Protein AF-A0A928RYK6-F1 (afdb_monomer)

Secondary structure (DSSP, 8-state):
--HHHHH-HHHHHHHHHHHHTTTSSSHHHHHHHHHHHHHHHHHTTHHHH-HHHHHHHHHHHHHHHHHHHHHGGG-HHHHTSHHHHHHHHHHHHHHHHHHHTS--TTHHHHHHHHHHHHHHHHHHHHHHHHHHHHHHHHHHHHHHHHHHTT-S---SS-HHHHHHHHHHHHHTTS------

Radius of gyration: 21.91 Å; Cα contacts (8 Å, |Δi|>4): 143; chains: 1; bounding box: 49×46×58 Å

Foldseek 3Di:
DLVVCVVCVPLLLQLLQQLLQLLDPPRNVNSVVLVVLLVVCVVVVLCVVDVPLNVQLVVLSVVSSVCSSVCSVVDSVVSNDPVSNVSNVSNVVSSVVSVVVPDDPCCVVVVVVVVVVVVVVVVVCCVVVVVVVVVVVVQQVVLVVCVVVVDQRHPPPDSVVRVVVVVVCVVVVVDDDPDD

Structure (mmCIF, N/CA/C/O backbone):
data_AF-A0A928RYK6-F1
#
_entry.id   AF-A0A928RYK6-F1
#
loop_
_atom_site.group_PDB
_atom_site.id
_atom_site.type_symbol
_atom_site.label_atom_id
_atom_site.label_alt_id
_atom_site.label_comp_id
_atom_site.label_asym_id
_atom_site.label_entity_id
_atom_site.label_seq_id
_atom_site.pdbx_PDB_ins_code
_atom_site.Cartn_x
_atom_site.Cartn_y
_atom_site.Cartn_z
_atom_site.occupancy
_atom_site.B_iso_or_equiv
_atom_site.auth_seq_id
_atom_site.auth_comp_id
_atom_site.auth_asym_id
_atom_site.auth_atom_id
_atom_site.pdbx_PDB_model_num
ATOM 1 N N . MET A 1 1 ? 17.552 15.509 -6.483 1.00 46.78 1 MET A N 1
ATOM 2 C CA . MET A 1 1 ? 16.366 14.653 -6.205 1.00 46.78 1 MET A CA 1
ATOM 3 C C . MET A 1 1 ? 15.464 15.211 -5.107 1.00 46.78 1 MET A C 1
ATOM 5 O O . MET A 1 1 ? 14.262 15.089 -5.267 1.00 46.78 1 MET A O 1
ATOM 9 N N . ALA A 1 2 ? 15.983 15.831 -4.036 1.00 46.28 2 ALA A N 1
ATOM 10 C CA . ALA A 1 2 ? 15.139 16.522 -3.048 1.00 46.28 2 ALA A CA 1
ATOM 11 C C . ALA A 1 2 ? 14.441 17.787 -3.605 1.00 46.28 2 ALA A C 1
ATOM 13 O O . ALA A 1 2 ? 13.382 18.157 -3.116 1.00 46.28 2 ALA A O 1
ATOM 14 N N . GLU A 1 3 ? 14.994 18.411 -4.651 1.00 45.28 3 GLU A N 1
ATOM 15 C CA . GLU A 1 3 ? 14.446 19.635 -5.266 1.00 45.28 3 GLU A CA 1
ATOM 16 C C . GLU A 1 3 ? 13.091 19.422 -5.963 1.00 45.28 3 GLU A C 1
ATOM 18 O O . GLU A 1 3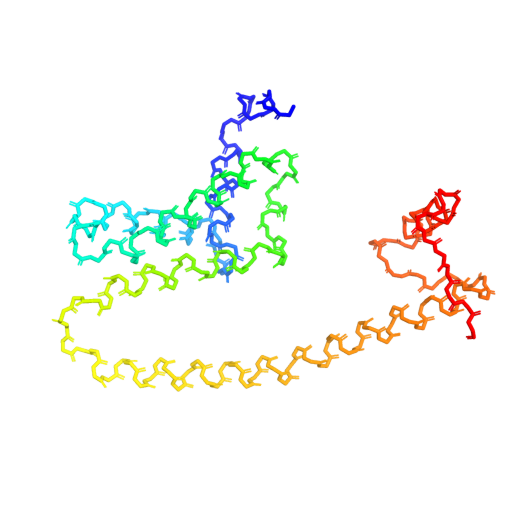 ? 12.183 20.220 -5.766 1.00 45.28 3 GLU A O 1
ATOM 23 N N . ALA A 1 4 ? 12.881 18.292 -6.652 1.00 50.69 4 ALA A N 1
ATOM 24 C CA . ALA A 1 4 ? 11.617 18.003 -7.350 1.00 50.69 4 ALA A CA 1
ATOM 25 C C . ALA A 1 4 ? 10.408 17.819 -6.404 1.00 50.69 4 ALA A C 1
ATOM 27 O O . ALA A 1 4 ? 9.258 17.928 -6.819 1.00 50.69 4 ALA A O 1
ATOM 28 N N . VAL A 1 5 ? 10.652 17.538 -5.119 1.00 51.72 5 VAL A N 1
ATOM 29 C CA . VAL A 1 5 ? 9.598 17.326 -4.111 1.00 51.72 5 VAL A CA 1
ATOM 30 C C . VAL A 1 5 ? 8.897 18.633 -3.737 1.00 51.72 5 VAL A C 1
ATOM 32 O O . VAL A 1 5 ? 7.705 18.621 -3.425 1.00 51.72 5 VAL A O 1
ATOM 35 N N . PHE A 1 6 ? 9.624 19.751 -3.777 1.00 54.97 6 PHE A N 1
ATOM 36 C CA . PHE A 1 6 ? 9.094 21.071 -3.436 1.00 54.97 6 PHE A CA 1
ATOM 37 C C . PHE A 1 6 ? 8.465 21.796 -4.630 1.00 54.97 6 PHE A C 1
ATOM 39 O O . PHE A 1 6 ? 7.708 22.739 -4.417 1.00 54.97 6 PHE A O 1
ATOM 46 N N . GLU A 1 7 ? 8.721 21.341 -5.858 1.00 63.06 7 GLU A N 1
ATOM 47 C CA . GLU A 1 7 ? 8.143 21.946 -7.062 1.00 63.06 7 GLU A CA 1
ATOM 48 C C . GLU A 1 7 ? 6.667 21.562 -7.260 1.00 63.06 7 GLU A C 1
ATOM 50 O O . GLU A 1 7 ? 5.868 22.403 -7.665 1.00 63.06 7 GLU A O 1
ATOM 55 N N . GLU A 1 8 ? 6.260 20.337 -6.890 1.00 76.50 8 GLU A N 1
ATOM 56 C CA . GLU A 1 8 ? 4.871 19.872 -7.050 1.00 76.50 8 GLU A CA 1
ATOM 57 C C . GLU A 1 8 ? 4.309 19.154 -5.801 1.00 76.50 8 GLU A C 1
ATOM 59 O O . GLU A 1 8 ? 4.066 17.936 -5.799 1.00 76.50 8 GLU A O 1
ATOM 64 N N . PRO A 1 9 ? 4.026 19.896 -4.711 1.00 82.56 9 PRO A N 1
ATOM 65 C CA . PRO A 1 9 ? 3.542 19.320 -3.452 1.00 82.56 9 PRO A CA 1
ATOM 66 C C . PRO A 1 9 ? 2.209 18.574 -3.612 1.00 82.56 9 PRO A C 1
ATOM 68 O O . PRO A 1 9 ? 1.981 17.541 -2.979 1.00 82.56 9 PRO A O 1
ATOM 71 N N . VAL A 1 10 ? 1.340 19.046 -4.509 1.00 86.81 10 VAL A N 1
ATOM 72 C CA . VAL A 1 10 ? 0.037 18.423 -4.788 1.00 86.81 10 VAL A CA 1
ATOM 73 C C . VAL A 1 10 ? 0.202 17.018 -5.369 1.00 86.81 10 VAL A C 1
ATOM 75 O O . VAL A 1 10 ? -0.520 16.100 -4.970 1.00 86.81 10 VAL A O 1
ATOM 78 N N . ASN A 1 11 ? 1.168 16.820 -6.269 1.00 87.06 11 ASN A N 1
ATOM 79 C CA . ASN A 1 11 ? 1.413 15.515 -6.879 1.00 87.06 11 ASN A CA 1
ATOM 80 C C . ASN A 1 11 ? 2.005 14.530 -5.877 1.00 87.06 11 ASN A C 1
ATOM 82 O O . ASN A 1 11 ? 1.580 13.376 -5.838 1.00 87.06 11 ASN A O 1
ATOM 86 N N . THR A 1 12 ? 2.881 14.990 -4.986 1.00 88.50 12 THR A N 1
ATOM 87 C CA . THR A 1 12 ? 3.403 14.159 -3.892 1.00 88.50 12 THR A CA 1
ATOM 88 C C . THR A 1 12 ? 2.293 13.704 -2.939 1.00 88.50 12 THR A C 1
ATOM 90 O O . THR A 1 12 ? 2.236 12.529 -2.575 1.00 88.50 12 THR A O 1
ATOM 93 N N . ILE A 1 13 ? 1.355 14.591 -2.589 1.00 91.12 13 ILE A N 1
ATOM 94 C CA . ILE A 1 13 ? 0.202 14.251 -1.740 1.00 91.12 13 ILE A CA 1
ATOM 95 C C . ILE A 1 13 ? -0.732 13.255 -2.445 1.00 91.12 13 ILE A C 1
ATOM 97 O O . ILE A 1 13 ? -1.153 12.259 -1.851 1.00 91.12 13 ILE A O 1
ATOM 101 N N . ARG A 1 14 ? -1.045 13.483 -3.727 1.00 92.19 14 ARG A N 1
ATOM 102 C CA . ARG A 1 14 ? -1.860 12.550 -4.524 1.00 92.19 14 ARG A CA 1
ATOM 103 C C . ARG A 1 14 ? -1.198 11.182 -4.643 1.00 92.19 14 ARG A C 1
ATOM 105 O O . ARG A 1 14 ? -1.876 10.164 -4.487 1.00 92.19 14 ARG A O 1
ATOM 112 N N . TYR A 1 15 ? 0.112 11.158 -4.875 1.00 92.50 15 TYR A N 1
ATOM 113 C CA . TYR A 1 15 ? 0.901 9.934 -4.923 1.00 92.50 15 TYR A CA 1
ATOM 114 C C . TYR A 1 15 ? 0.831 9.199 -3.584 1.00 92.50 15 TYR A C 1
ATOM 116 O O . TYR A 1 15 ? 0.562 8.003 -3.575 1.00 92.50 15 TYR A O 1
ATOM 124 N N . PHE A 1 16 ? 0.975 9.907 -2.461 1.00 94.38 16 PHE A N 1
ATOM 125 C CA . PHE A 1 16 ? 0.894 9.324 -1.122 1.00 94.38 16 PHE A CA 1
ATOM 126 C C . PHE A 1 16 ? -0.424 8.595 -0.868 1.00 94.38 16 PHE A C 1
ATOM 128 O O . PHE A 1 16 ? -0.416 7.416 -0.513 1.00 94.38 16 PHE A O 1
ATOM 135 N N . PHE A 1 17 ? -1.560 9.259 -1.088 1.00 95.25 17 PHE A N 1
ATOM 136 C CA . PHE A 1 17 ? -2.860 8.630 -0.854 1.00 95.25 17 PHE A CA 1
ATOM 137 C C . PHE A 1 17 ? -3.129 7.484 -1.832 1.00 95.25 17 PHE A C 1
ATOM 139 O O . PHE A 1 17 ? -3.652 6.445 -1.435 1.00 95.25 17 PHE A O 1
ATOM 146 N N . THR A 1 18 ? -2.712 7.627 -3.090 1.00 94.06 18 THR A N 1
ATOM 147 C CA . THR A 1 18 ? -2.830 6.547 -4.080 1.00 94.06 18 THR A CA 1
ATOM 148 C C . THR A 1 18 ? -1.982 5.338 -3.684 1.00 94.06 18 THR A C 1
ATOM 150 O O . THR A 1 18 ? -2.465 4.210 -3.734 1.00 94.06 18 THR A O 1
ATOM 153 N N . LEU A 1 19 ? -0.744 5.564 -3.235 1.00 93.00 19 LEU A N 1
ATOM 154 C CA . LEU A 1 19 ? 0.175 4.526 -2.778 1.00 93.00 19 LEU A CA 1
ATOM 155 C C . LEU A 1 19 ? -0.378 3.812 -1.542 1.00 93.00 19 LEU A C 1
ATOM 157 O O . LEU A 1 19 ? -0.407 2.586 -1.510 1.00 93.00 19 LEU A O 1
ATOM 161 N N . ALA A 1 20 ? -0.865 4.567 -0.552 1.00 93.75 20 ALA A N 1
ATOM 162 C CA . ALA A 1 20 ? -1.432 4.029 0.683 1.00 93.75 20 ALA A CA 1
ATOM 163 C C . ALA A 1 20 ? -2.612 3.076 0.432 1.00 93.75 20 ALA A C 1
ATOM 165 O O . ALA A 1 20 ? -2.783 2.111 1.171 1.00 93.75 20 ALA A O 1
ATOM 166 N N . GLY A 1 21 ? -3.407 3.327 -0.613 1.00 92.00 21 GLY A N 1
ATOM 167 C CA . GLY A 1 21 ? -4.551 2.498 -0.990 1.00 92.00 21 GLY A CA 1
ATOM 168 C C . GLY A 1 21 ? -4.352 1.633 -2.236 1.00 92.00 21 GLY A C 1
ATOM 169 O O . GLY A 1 21 ? -5.332 1.084 -2.727 1.00 92.00 21 GLY A O 1
ATOM 170 N N . ALA A 1 22 ? -3.128 1.470 -2.755 1.00 92.62 22 ALA A N 1
ATOM 171 C CA . ALA A 1 22 ? -2.859 0.835 -4.057 1.00 92.62 22 ALA A CA 1
ATOM 172 C C . ALA A 1 22 ? -3.394 -0.605 -4.225 1.00 92.62 22 ALA A C 1
ATOM 174 O O . ALA A 1 22 ? -3.493 -1.105 -5.345 1.00 92.62 22 ALA A O 1
ATOM 175 N N . SER A 1 23 ? -3.729 -1.285 -3.126 1.00 89.81 23 SER A N 1
ATOM 176 C CA . SER A 1 23 ? -4.322 -2.629 -3.140 1.00 89.81 23 SER A CA 1
ATOM 177 C C . SER A 1 23 ? -5.850 -2.645 -3.294 1.00 89.81 23 SER A C 1
ATOM 179 O O . SER A 1 23 ? -6.428 -3.722 -3.408 1.00 89.81 23 SER A O 1
ATOM 181 N N . PHE A 1 24 ? -6.513 -1.485 -3.308 1.00 88.94 24 PHE A N 1
ATOM 182 C CA . PHE A 1 24 ? -7.973 -1.370 -3.344 1.00 88.94 24 PHE A CA 1
ATOM 183 C C . PHE A 1 24 ? -8.478 -0.841 -4.696 1.00 88.94 24 PHE A C 1
ATOM 185 O O . PHE A 1 24 ? -7.743 -0.133 -5.382 1.00 88.94 24 PHE A O 1
ATOM 192 N N . PRO A 1 25 ? -9.743 -1.118 -5.075 1.00 86.62 25 PRO A N 1
ATOM 193 C CA . PRO A 1 25 ? -10.315 -0.675 -6.355 1.00 86.62 25 PRO A CA 1
ATOM 194 C C . PRO A 1 25 ? -10.342 0.846 -6.543 1.00 86.62 25 PRO A C 1
ATOM 196 O O . PRO A 1 25 ? -10.255 1.330 -7.667 1.00 86.62 25 PRO A O 1
ATOM 199 N N . PHE A 1 26 ? -10.429 1.597 -5.440 1.00 91.50 26 PHE A N 1
ATOM 200 C CA . PHE A 1 26 ? -10.382 3.060 -5.417 1.00 91.50 26 PHE A CA 1
ATOM 201 C C . PHE A 1 26 ? -9.193 3.527 -4.559 1.00 91.50 26 PHE A C 1
ATOM 203 O O . PHE A 1 26 ? -9.393 3.906 -3.401 1.00 91.50 26 PHE A O 1
ATOM 210 N N . PRO A 1 27 ? -7.951 3.488 -5.087 1.00 92.00 27 PRO A N 1
ATOM 211 C CA . PRO A 1 27 ? -6.741 3.635 -4.278 1.00 92.00 27 PRO A CA 1
ATOM 212 C C . PRO A 1 27 ? -6.667 4.941 -3.498 1.00 92.00 27 PRO A C 1
ATOM 214 O O . PRO A 1 27 ? -6.414 4.942 -2.298 1.00 92.00 27 PRO A O 1
ATOM 217 N N . PHE A 1 28 ? -6.950 6.060 -4.163 1.00 93.06 28 PHE A N 1
ATOM 218 C CA . PHE A 1 28 ? -6.895 7.378 -3.542 1.00 93.06 28 PHE A CA 1
ATOM 219 C C . PHE A 1 28 ? -7.893 7.513 -2.380 1.00 93.06 28 PHE A C 1
ATOM 221 O O . PHE A 1 28 ? -7.526 7.955 -1.291 1.00 93.06 28 PHE A O 1
ATOM 228 N N . LEU A 1 29 ? -9.141 7.076 -2.584 1.00 94.56 29 LEU A N 1
ATOM 229 C CA . LEU A 1 29 ? -10.184 7.133 -1.558 1.00 94.56 29 LEU A CA 1
ATOM 230 C C . LEU A 1 29 ? -9.868 6.202 -0.380 1.00 94.56 29 LEU A C 1
ATOM 232 O O . LEU A 1 29 ? -10.016 6.599 0.773 1.00 94.56 29 LEU A O 1
ATOM 236 N N . ALA A 1 30 ? -9.384 4.988 -0.657 1.00 92.75 30 ALA A N 1
ATOM 237 C CA . ALA A 1 30 ? -8.949 4.055 0.378 1.00 92.75 30 ALA A CA 1
ATOM 238 C C . ALA A 1 30 ? -7.801 4.642 1.217 1.00 92.75 30 ALA A C 1
ATOM 240 O O . ALA A 1 30 ? -7.858 4.612 2.446 1.00 92.75 30 ALA A O 1
ATOM 241 N N . GLY A 1 31 ? -6.804 5.254 0.570 1.00 93.75 31 GLY A N 1
ATOM 242 C CA . GLY A 1 31 ? -5.703 5.929 1.254 1.00 93.75 31 GLY A CA 1
ATOM 243 C C . GLY A 1 31 ? -6.161 7.074 2.158 1.00 93.75 31 GLY A C 1
ATOM 244 O O . GLY A 1 31 ? -5.678 7.183 3.286 1.00 93.75 31 GLY A O 1
ATOM 245 N N . LEU A 1 32 ? -7.124 7.889 1.710 1.00 96.00 32 LEU A N 1
ATOM 246 C CA . LEU A 1 32 ? -7.735 8.937 2.539 1.00 96.00 32 LEU A CA 1
ATOM 247 C C . LEU A 1 32 ? -8.414 8.356 3.784 1.00 96.00 32 LEU A C 1
ATOM 249 O O . LEU A 1 32 ? -8.198 8.852 4.890 1.00 96.00 32 LEU A O 1
ATOM 253 N N . VAL A 1 33 ? -9.195 7.285 3.622 1.00 95.00 33 VAL A N 1
ATOM 254 C CA . VAL A 1 33 ? -9.857 6.603 4.743 1.00 95.00 33 VAL A CA 1
ATOM 255 C C . VAL A 1 33 ? -8.824 6.058 5.729 1.00 95.00 33 VAL A C 1
ATOM 257 O O . VAL A 1 33 ? -8.957 6.275 6.931 1.00 95.00 33 VAL A O 1
ATOM 260 N N . PHE A 1 34 ? -7.764 5.401 5.256 1.00 94.38 34 PHE A N 1
ATOM 261 C CA . PHE A 1 34 ? -6.724 4.853 6.132 1.00 94.38 34 PHE A CA 1
ATOM 262 C C . PHE A 1 34 ? -5.959 5.943 6.884 1.00 94.38 34 PHE A C 1
ATOM 264 O O . PHE A 1 34 ? -5.713 5.799 8.082 1.00 94.38 34 PHE A O 1
ATOM 271 N N . ALA A 1 35 ? -5.649 7.062 6.226 1.00 94.88 35 ALA A N 1
ATOM 272 C CA . ALA A 1 35 ? -5.046 8.215 6.885 1.00 94.88 35 ALA A CA 1
ATOM 273 C C . ALA A 1 35 ? -5.976 8.817 7.953 1.00 94.88 35 ALA A C 1
ATOM 275 O O . ALA A 1 35 ? -5.530 9.102 9.064 1.00 94.88 35 ALA A O 1
ATOM 276 N N . ALA A 1 36 ? -7.275 8.944 7.663 1.00 94.88 36 ALA A N 1
ATOM 277 C CA . ALA A 1 36 ? -8.260 9.417 8.633 1.00 94.88 36 ALA A CA 1
ATOM 278 C C . ALA A 1 36 ? -8.371 8.474 9.845 1.00 94.88 36 ALA A C 1
ATOM 280 O O . ALA A 1 36 ? -8.358 8.930 10.989 1.00 94.88 36 ALA A O 1
ATOM 281 N N . LEU A 1 37 ? -8.413 7.156 9.620 1.00 92.56 37 LEU A N 1
ATOM 282 C CA . LEU A 1 37 ? -8.428 6.154 10.691 1.00 92.56 37 LEU A CA 1
ATOM 283 C C . LEU A 1 37 ? -7.161 6.214 11.551 1.00 92.56 37 LEU A C 1
ATOM 285 O O . LEU A 1 37 ? -7.252 6.134 12.777 1.00 92.56 37 LEU A O 1
ATOM 289 N N . PHE A 1 38 ? -5.995 6.395 10.929 1.00 94.69 38 PHE A N 1
ATOM 290 C CA . PHE A 1 38 ? -4.737 6.583 11.643 1.00 94.69 38 PHE A CA 1
ATOM 291 C C . PHE A 1 38 ? -4.777 7.827 12.541 1.00 94.69 38 PHE A C 1
ATOM 293 O O . PHE A 1 38 ? -4.469 7.725 13.728 1.00 94.69 38 PHE A O 1
ATOM 300 N N . ILE A 1 39 ? -5.247 8.970 12.027 1.00 95.12 39 ILE A N 1
ATOM 301 C CA . ILE A 1 39 ? -5.418 10.198 12.820 1.00 95.12 39 ILE A CA 1
ATOM 302 C C . ILE A 1 39 ? -6.348 9.947 14.015 1.00 95.12 39 ILE A C 1
ATOM 304 O O . ILE A 1 39 ? -6.011 10.303 15.145 1.00 95.12 39 ILE A O 1
ATOM 308 N N . VAL A 1 40 ? -7.487 9.281 13.804 1.00 93.31 40 VAL A N 1
ATOM 309 C CA . VAL A 1 40 ? -8.429 8.941 14.884 1.00 93.31 40 VAL A CA 1
ATOM 310 C C . VAL A 1 40 ? -7.775 8.062 15.957 1.00 93.31 40 VAL A C 1
ATOM 312 O O . VAL A 1 40 ? -7.992 8.299 17.147 1.00 93.31 40 VAL A O 1
ATOM 315 N N . LEU A 1 41 ? -6.967 7.065 15.578 1.00 91.62 41 LEU A N 1
ATOM 316 C CA . LEU A 1 41 ? -6.238 6.215 16.531 1.00 91.62 41 LEU A CA 1
ATOM 317 C C . LEU A 1 41 ? -5.220 7.013 17.354 1.00 91.62 41 LEU A C 1
ATOM 319 O O . LEU A 1 41 ? -5.116 6.811 18.568 1.00 91.62 41 LEU A O 1
ATOM 323 N N . THR A 1 42 ? -4.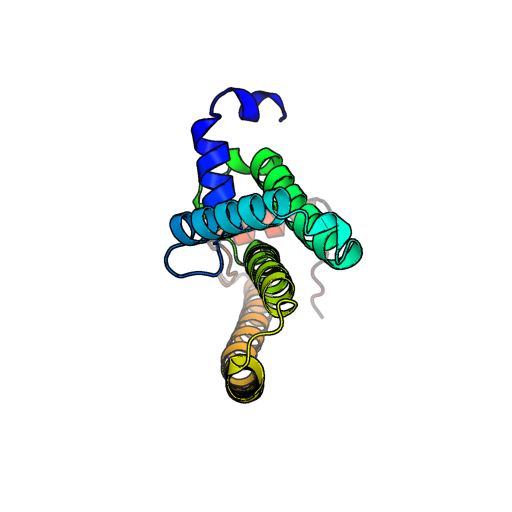510 7.940 16.711 1.00 92.94 42 THR A N 1
ATOM 324 C CA . THR A 1 42 ? -3.550 8.839 17.362 1.00 92.94 42 THR A CA 1
ATOM 325 C C . THR A 1 42 ? -4.243 9.750 18.371 1.00 92.94 42 THR A C 1
ATOM 327 O O . THR A 1 42 ? -3.831 9.803 19.531 1.00 92.94 42 THR A O 1
ATOM 330 N N . LEU A 1 43 ? -5.349 10.391 17.975 1.00 93.00 43 LEU A N 1
ATOM 331 C CA . LEU A 1 43 ? -6.151 11.253 18.852 1.00 93.00 43 LEU A CA 1
ATOM 332 C C . LEU A 1 43 ? -6.747 10.481 20.039 1.00 93.00 43 LEU A C 1
ATOM 334 O O . LEU A 1 43 ? -6.790 10.994 21.154 1.00 93.00 43 LEU A O 1
ATOM 338 N N . LYS A 1 44 ? -7.150 9.221 19.834 1.00 89.50 44 LYS A N 1
ATOM 339 C CA . LYS A 1 44 ? -7.644 8.331 20.903 1.00 89.50 44 LYS A CA 1
ATOM 340 C C . LYS A 1 44 ? -6.543 7.764 21.806 1.00 89.50 44 LYS A C 1
ATOM 342 O O . LYS A 1 44 ? -6.838 6.954 22.688 1.00 89.50 44 LYS A O 1
ATOM 347 N N . GLY A 1 45 ? -5.285 8.149 21.600 1.00 89.69 45 GLY A N 1
ATOM 348 C CA . GLY A 1 45 ? -4.181 7.740 22.458 1.00 89.69 45 GLY A CA 1
ATOM 349 C C . GLY A 1 45 ? -3.805 6.266 22.333 1.00 89.69 45 GLY A C 1
ATOM 350 O O . GLY A 1 45 ? -3.309 5.684 23.298 1.00 89.69 45 GLY A O 1
ATOM 351 N N . HIS A 1 46 ? -4.043 5.636 21.175 1.00 88.94 46 HIS A N 1
ATOM 352 C CA . HIS A 1 46 ? -3.759 4.208 20.989 1.00 88.94 46 HIS A CA 1
ATOM 353 C C . HIS A 1 46 ? -2.274 3.867 21.210 1.00 88.94 46 HIS A C 1
ATOM 355 O O . HIS A 1 46 ? -1.963 2.787 21.709 1.00 88.94 46 HIS A O 1
ATOM 361 N N . TYR A 1 47 ? -1.381 4.836 20.979 1.00 90.00 47 TYR A N 1
ATOM 362 C CA . TYR A 1 47 ? 0.050 4.757 21.286 1.00 90.00 47 TYR A CA 1
ATOM 363 C C . TYR A 1 47 ? 0.368 4.410 22.752 1.00 90.00 47 TYR A C 1
ATOM 365 O O . TYR A 1 47 ? 1.444 3.892 23.026 1.00 90.00 47 TYR A O 1
ATOM 373 N N . ARG A 1 48 ? -0.554 4.659 23.695 1.00 89.81 48 ARG A N 1
ATOM 374 C CA . ARG A 1 48 ? -0.406 4.274 25.112 1.00 89.81 48 ARG A CA 1
ATOM 375 C C . ARG A 1 48 ? -0.955 2.882 25.422 1.00 89.81 48 ARG A C 1
ATOM 377 O O . ARG A 1 48 ? -0.560 2.294 26.419 1.00 89.81 48 ARG A O 1
ATOM 384 N N . LYS A 1 49 ? -1.897 2.382 24.615 1.00 88.12 49 LYS A N 1
ATOM 385 C CA . LYS A 1 49 ? -2.592 1.104 24.850 1.00 88.12 49 LYS A CA 1
ATOM 386 C C . LYS A 1 49 ? -1.798 -0.075 24.302 1.00 88.12 49 LYS A C 1
ATOM 388 O O . LYS A 1 49 ? -1.548 -1.023 25.035 1.00 88.12 49 LYS A O 1
ATOM 393 N N . ASN A 1 50 ? -1.380 0.017 23.040 1.00 89.81 50 ASN A N 1
ATOM 394 C CA . ASN A 1 50 ? -0.493 -0.955 22.411 1.00 89.81 50 ASN A CA 1
ATOM 395 C C . ASN A 1 50 ? 0.610 -0.222 21.628 1.00 89.81 50 ASN A C 1
ATOM 397 O O . ASN A 1 50 ? 0.457 0.051 20.431 1.00 89.81 50 ASN A O 1
ATOM 401 N N . PRO A 1 51 ? 1.729 0.116 22.298 1.00 91.06 51 PRO A N 1
ATOM 402 C CA . PRO A 1 51 ? 2.833 0.837 21.674 1.00 91.06 51 PRO A CA 1
ATOM 403 C C . PRO A 1 51 ? 3.445 0.078 20.493 1.00 91.06 51 PRO A C 1
ATOM 405 O O . PRO A 1 51 ? 3.774 0.690 19.484 1.00 91.06 51 PRO A O 1
ATOM 408 N N . ALA A 1 52 ? 3.560 -1.251 20.585 1.00 92.00 52 ALA A N 1
ATOM 409 C CA . ALA A 1 52 ? 4.171 -2.069 19.539 1.00 92.00 52 ALA A CA 1
ATOM 410 C C . ALA A 1 52 ? 3.361 -2.023 18.234 1.00 92.00 52 ALA A C 1
ATOM 412 O O . ALA A 1 52 ? 3.914 -1.753 17.166 1.00 92.00 52 ALA A O 1
ATOM 413 N N . LEU A 1 53 ? 2.041 -2.217 18.323 1.00 92.31 53 LEU A N 1
ATOM 414 C CA . LEU A 1 53 ? 1.152 -2.138 17.165 1.00 92.31 53 LEU A CA 1
ATOM 415 C C . LEU A 1 53 ? 1.137 -0.727 16.566 1.00 92.31 53 LEU A C 1
ATOM 417 O O . LEU A 1 53 ? 1.234 -0.569 15.349 1.00 92.31 53 LEU A O 1
ATOM 421 N N . TYR A 1 54 ? 1.071 0.300 17.416 1.00 93.81 54 TYR A N 1
ATOM 422 C CA . TYR A 1 54 ? 1.101 1.690 16.970 1.00 93.81 54 TYR A CA 1
ATOM 423 C C . TYR A 1 54 ? 2.416 2.044 16.259 1.00 93.81 54 TYR A C 1
ATOM 425 O O . TYR A 1 54 ? 2.379 2.654 15.192 1.00 93.81 54 TYR A O 1
ATOM 433 N N . CYS A 1 55 ? 3.568 1.605 16.777 1.00 94.44 55 CYS A N 1
ATOM 434 C CA . CYS A 1 55 ? 4.860 1.766 16.106 1.00 94.44 55 CYS A CA 1
ATOM 435 C C . CYS A 1 55 ? 4.874 1.103 14.723 1.00 94.44 55 CYS A C 1
ATOM 437 O O . CYS A 1 55 ? 5.396 1.692 13.780 1.00 94.44 55 CYS A O 1
ATOM 439 N N . GLY A 1 56 ? 4.255 -0.072 14.572 1.00 94.56 56 GLY A N 1
ATOM 440 C CA . GLY A 1 56 ? 4.081 -0.714 13.267 1.00 94.56 56 GLY A CA 1
ATOM 441 C C . GLY A 1 56 ? 3.257 0.138 12.294 1.00 94.56 56 GLY A C 1
ATOM 442 O O . GLY A 1 56 ? 3.652 0.322 11.144 1.00 94.56 56 GLY A O 1
ATOM 443 N N . ILE A 1 57 ? 2.138 0.708 12.757 1.00 94.69 57 ILE A N 1
ATOM 444 C CA . ILE A 1 57 ? 1.286 1.595 11.946 1.00 94.69 57 ILE A CA 1
ATOM 445 C C . ILE A 1 57 ? 2.072 2.839 11.506 1.00 94.69 57 ILE A C 1
ATOM 447 O O . ILE A 1 57 ? 2.059 3.191 10.326 1.00 94.69 57 ILE A O 1
ATOM 451 N N . VAL A 1 58 ? 2.795 3.472 12.435 1.00 96.00 58 VAL A N 1
ATOM 452 C CA . VAL A 1 58 ? 3.650 4.638 12.158 1.00 96.00 58 VAL A CA 1
ATOM 453 C C . VAL A 1 58 ? 4.757 4.283 11.172 1.00 96.00 58 VAL A C 1
ATOM 455 O O . VAL A 1 58 ? 4.993 5.032 10.229 1.00 96.00 58 VAL A O 1
ATOM 458 N N . TYR A 1 59 ? 5.411 3.134 11.343 1.00 95.56 59 TYR A N 1
ATOM 459 C CA . TYR A 1 59 ? 6.453 2.666 10.435 1.00 95.56 59 TYR A CA 1
ATOM 460 C C . TYR A 1 59 ? 5.933 2.533 9.000 1.00 95.56 59 TYR A C 1
ATOM 462 O O . TYR A 1 59 ? 6.557 3.046 8.068 1.00 95.56 59 TYR A O 1
ATOM 470 N N . VAL A 1 60 ? 4.767 1.907 8.810 1.00 95.19 60 VAL A N 1
ATOM 471 C CA . VAL A 1 60 ? 4.160 1.775 7.478 1.00 95.19 60 VAL A CA 1
ATOM 472 C C . VAL A 1 60 ? 3.789 3.147 6.915 1.00 95.19 60 VAL A C 1
ATOM 474 O O . VAL A 1 60 ? 4.124 3.437 5.768 1.00 95.19 60 VAL A O 1
ATOM 477 N N . PHE A 1 61 ? 3.185 4.024 7.720 1.00 95.62 61 PHE A N 1
ATOM 478 C CA . PHE A 1 61 ? 2.847 5.389 7.311 1.00 95.62 61 PHE A CA 1
ATOM 479 C C . PHE A 1 61 ? 4.081 6.176 6.837 1.00 95.62 61 PHE A C 1
ATOM 481 O O . PHE A 1 61 ? 4.076 6.752 5.747 1.00 95.62 61 PHE A O 1
ATOM 488 N N . LEU A 1 62 ? 5.170 6.148 7.612 1.00 95.50 62 LEU A N 1
ATOM 489 C CA . LEU A 1 62 ? 6.437 6.791 7.258 1.00 95.50 62 LEU A CA 1
ATOM 490 C C . LEU A 1 62 ? 7.078 6.159 6.019 1.00 95.50 62 LEU A C 1
ATOM 492 O O . LEU A 1 62 ? 7.632 6.873 5.189 1.00 95.50 62 LEU A O 1
ATOM 496 N N . THR A 1 63 ? 6.965 4.842 5.846 1.00 93.81 63 THR A N 1
ATOM 497 C CA . THR A 1 63 ? 7.463 4.146 4.649 1.00 93.81 63 THR A CA 1
ATOM 498 C C . THR A 1 63 ? 6.731 4.608 3.389 1.00 93.81 63 THR A C 1
ATOM 500 O O . THR A 1 63 ? 7.366 4.888 2.369 1.00 93.81 63 THR A O 1
ATOM 503 N N . VAL A 1 64 ? 5.403 4.743 3.454 1.00 93.62 64 VAL A N 1
ATOM 504 C CA . VAL A 1 64 ? 4.589 5.286 2.354 1.00 93.62 64 VAL A CA 1
ATOM 505 C C . VAL A 1 64 ? 4.977 6.742 2.084 1.00 93.62 64 VAL A C 1
ATOM 507 O O . VAL A 1 64 ? 5.156 7.112 0.923 1.00 93.62 64 VAL A O 1
ATOM 510 N N . ALA A 1 65 ? 5.184 7.553 3.125 1.00 92.75 65 ALA A N 1
ATOM 511 C CA . ALA A 1 65 ? 5.608 8.947 2.993 1.00 92.75 65 ALA A CA 1
ATOM 512 C C . ALA A 1 65 ? 6.975 9.062 2.309 1.00 92.75 65 ALA A C 1
ATOM 514 O O . ALA A 1 65 ? 7.090 9.720 1.278 1.00 92.75 65 ALA A O 1
ATOM 515 N N . ALA A 1 66 ? 7.985 8.349 2.808 1.00 91.56 66 ALA A N 1
ATOM 516 C CA . ALA A 1 66 ? 9.328 8.331 2.237 1.00 91.56 66 ALA A CA 1
ATOM 517 C C . ALA A 1 66 ? 9.329 7.842 0.781 1.00 91.56 66 ALA A C 1
ATOM 519 O O . ALA A 1 66 ? 9.969 8.442 -0.079 1.00 91.56 66 ALA A O 1
ATOM 520 N N . THR A 1 67 ? 8.561 6.789 0.482 1.00 90.12 67 THR A N 1
ATOM 521 C CA . THR A 1 67 ? 8.418 6.278 -0.889 1.00 90.12 67 THR A CA 1
ATOM 522 C C . THR A 1 67 ? 7.780 7.318 -1.802 1.00 90.12 67 THR A C 1
ATOM 524 O O . THR A 1 67 ? 8.236 7.496 -2.927 1.00 90.12 67 THR A O 1
ATOM 527 N N . SER A 1 68 ? 6.757 8.021 -1.321 1.00 90.25 68 SER A N 1
ATOM 528 C CA . SER A 1 68 ? 6.065 9.057 -2.091 1.00 90.25 68 SER A CA 1
ATOM 529 C C . SER A 1 68 ? 6.976 10.244 -2.370 1.00 90.25 68 SER A C 1
ATOM 531 O O . SER A 1 68 ? 7.053 10.685 -3.508 1.00 90.25 68 SER A O 1
ATOM 533 N N . LEU A 1 69 ? 7.742 10.692 -1.372 1.00 88.94 69 LEU A N 1
ATOM 534 C CA . LEU A 1 69 ? 8.739 11.752 -1.535 1.00 88.94 69 LEU A CA 1
ATOM 535 C C . LEU A 1 69 ? 9.831 11.350 -2.535 1.00 88.94 69 LEU A C 1
ATOM 537 O O . LEU A 1 69 ? 10.232 12.141 -3.377 1.00 88.94 69 LEU A O 1
ATOM 541 N N . ALA A 1 70 ? 10.299 10.104 -2.485 1.00 86.69 70 ALA A N 1
ATOM 542 C CA . ALA A 1 70 ? 11.365 9.639 -3.368 1.00 86.69 70 ALA A CA 1
ATOM 543 C C . ALA A 1 70 ? 10.902 9.341 -4.806 1.00 86.69 70 ALA A C 1
ATOM 545 O O . ALA A 1 70 ? 11.743 9.168 -5.689 1.00 86.69 70 ALA A O 1
ATOM 546 N N . ARG A 1 71 ? 9.592 9.174 -5.042 1.00 84.50 71 ARG A N 1
ATOM 547 C CA . ARG A 1 71 ? 9.064 8.584 -6.287 1.00 84.50 71 ARG A CA 1
ATOM 548 C C . ARG A 1 71 ? 7.902 9.349 -6.921 1.00 84.50 71 ARG A C 1
ATOM 550 O O . ARG A 1 71 ? 7.462 8.928 -7.987 1.00 84.50 71 ARG A O 1
ATOM 557 N N . SER A 1 72 ? 7.434 10.456 -6.344 1.00 83.75 72 SER A N 1
ATOM 558 C CA . SER A 1 72 ? 6.315 11.242 -6.891 1.00 83.75 72 SER A CA 1
ATOM 559 C C . SER A 1 72 ? 6.565 11.747 -8.316 1.00 83.75 72 SER A C 1
ATOM 561 O O . SER A 1 72 ? 5.638 11.762 -9.122 1.00 83.75 72 SER A O 1
ATOM 563 N N . GLY A 1 73 ? 7.822 12.041 -8.667 1.00 81.00 73 GLY A N 1
ATOM 564 C CA . GLY A 1 73 ? 8.228 12.436 -10.023 1.00 81.00 73 GLY A CA 1
ATOM 565 C C . GLY A 1 73 ? 8.118 11.340 -11.095 1.00 81.00 73 GLY A C 1
ATOM 566 O O . GLY A 1 73 ? 8.346 11.615 -12.265 1.00 81.00 73 GLY A O 1
ATOM 567 N N . LEU A 1 74 ? 7.772 10.098 -10.728 1.00 79.81 74 LEU A N 1
ATOM 568 C CA . LEU A 1 74 ? 7.539 8.998 -11.678 1.00 79.81 74 LEU A CA 1
ATOM 569 C C . LEU A 1 74 ? 6.078 8.911 -12.155 1.00 79.81 74 LEU A C 1
ATOM 571 O O . LEU A 1 74 ? 5.734 7.989 -12.892 1.00 79.81 74 LEU A O 1
ATOM 575 N N . GLY A 1 75 ? 5.219 9.836 -11.716 1.00 83.38 75 GLY A N 1
ATOM 576 C CA . GLY A 1 75 ? 3.790 9.839 -12.024 1.00 83.38 75 GLY A CA 1
ATOM 577 C C . GLY A 1 75 ? 2.971 8.878 -11.154 1.00 83.38 75 GLY A C 1
ATOM 578 O O . GLY A 1 75 ? 3.492 7.963 -10.517 1.00 83.38 75 GLY A O 1
ATOM 579 N N . ILE A 1 76 ? 1.649 9.085 -11.124 1.00 84.81 76 ILE A N 1
ATOM 580 C CA . ILE A 1 76 ? 0.712 8.346 -10.251 1.00 84.81 76 ILE A CA 1
ATOM 581 C C . ILE A 1 76 ? 0.686 6.843 -10.574 1.00 84.81 76 ILE A C 1
ATOM 583 O O . ILE A 1 76 ? 0.525 6.020 -9.674 1.00 84.81 76 ILE A O 1
ATOM 587 N N . GLU A 1 77 ? 0.918 6.462 -11.831 1.00 84.62 77 GLU A N 1
ATOM 588 C CA . GLU A 1 77 ? 1.003 5.058 -12.255 1.00 84.62 77 GLU A CA 1
ATOM 589 C C . GLU A 1 77 ? 2.112 4.293 -11.519 1.00 84.62 77 GLU A C 1
ATOM 591 O O . GLU A 1 77 ? 1.948 3.119 -11.175 1.00 84.62 77 GLU A O 1
ATOM 596 N N . GLY A 1 78 ? 3.210 4.979 -11.181 1.00 80.94 78 GLY A N 1
ATOM 597 C CA . GLY A 1 78 ? 4.294 4.421 -10.380 1.00 80.94 78 GLY A CA 1
ATOM 598 C C . GLY A 1 78 ? 3.822 3.922 -9.012 1.00 80.94 78 GLY A C 1
ATOM 599 O O . GLY A 1 78 ? 4.308 2.888 -8.545 1.00 80.94 78 GLY A O 1
ATOM 600 N N . ALA A 1 79 ? 2.829 4.585 -8.407 1.00 82.94 79 ALA A N 1
ATOM 601 C CA . ALA A 1 79 ? 2.258 4.202 -7.116 1.00 82.94 79 ALA A CA 1
ATOM 602 C C . ALA A 1 79 ? 1.442 2.899 -7.183 1.00 82.94 79 ALA A C 1
ATOM 604 O O . ALA A 1 79 ? 1.321 2.198 -6.180 1.00 82.94 79 ALA A O 1
ATOM 605 N N . LEU A 1 80 ? 0.918 2.548 -8.361 1.00 86.12 80 LEU A N 1
ATOM 606 C CA . LEU A 1 80 ? 0.079 1.364 -8.588 1.00 86.12 80 LEU A CA 1
ATOM 607 C C . LEU A 1 80 ? 0.884 0.114 -8.970 1.00 86.12 80 LEU A C 1
ATOM 609 O O . LEU A 1 80 ? 0.319 -0.965 -9.172 1.00 86.12 80 LEU A O 1
ATOM 613 N N . SER A 1 81 ? 2.212 0.234 -9.051 1.00 84.62 81 SER A N 1
ATOM 614 C CA . SER A 1 81 ? 3.095 -0.893 -9.338 1.00 84.62 81 SER A CA 1
ATOM 615 C C . SER A 1 81 ? 2.922 -2.020 -8.315 1.00 84.62 81 SER A C 1
ATOM 617 O O . SER A 1 81 ? 2.851 -1.788 -7.106 1.00 84.62 81 SER A O 1
ATOM 619 N N . SER A 1 82 ? 2.939 -3.269 -8.795 1.00 80.00 82 SER A N 1
ATOM 620 C CA . SER A 1 82 ? 2.739 -4.470 -7.968 1.00 80.00 82 SER A CA 1
ATOM 621 C C . SER A 1 82 ? 3.656 -4.533 -6.741 1.00 80.00 82 SER A C 1
ATOM 623 O O . SER A 1 82 ? 3.252 -5.040 -5.699 1.00 80.00 82 SER A O 1
ATOM 625 N N . ARG A 1 83 ? 4.872 -3.977 -6.831 1.00 79.62 83 ARG A N 1
ATOM 626 C CA . ARG A 1 83 ? 5.851 -3.948 -5.731 1.00 79.62 83 ARG A CA 1
ATOM 627 C C . ARG A 1 83 ? 5.379 -3.173 -4.497 1.00 79.62 83 ARG A C 1
ATOM 629 O O . ARG A 1 83 ? 5.830 -3.456 -3.394 1.00 79.62 83 ARG A O 1
ATOM 636 N N . TYR A 1 84 ? 4.472 -2.213 -4.669 1.00 82.12 84 TYR A N 1
ATOM 637 C CA . TYR A 1 84 ? 3.966 -1.383 -3.575 1.00 82.12 84 TYR A CA 1
ATOM 638 C C . TYR A 1 84 ? 2.672 -1.914 -2.953 1.00 82.12 84 TYR A C 1
ATOM 640 O O . TYR A 1 84 ? 2.283 -1.461 -1.876 1.00 82.12 84 TYR A O 1
ATOM 648 N N . LYS A 1 85 ? 2.037 -2.919 -3.574 1.00 84.31 85 LYS A N 1
ATOM 649 C CA . LYS A 1 85 ? 0.806 -3.533 -3.054 1.00 84.31 85 LYS A CA 1
ATOM 650 C C . LYS A 1 85 ? 0.995 -4.165 -1.677 1.00 84.31 85 LYS A C 1
ATOM 652 O O . LYS A 1 85 ? 0.101 -4.098 -0.846 1.00 84.31 85 LYS A O 1
ATOM 657 N N . ILE A 1 86 ? 2.180 -4.708 -1.399 1.00 84.50 86 ILE A N 1
ATOM 658 C CA 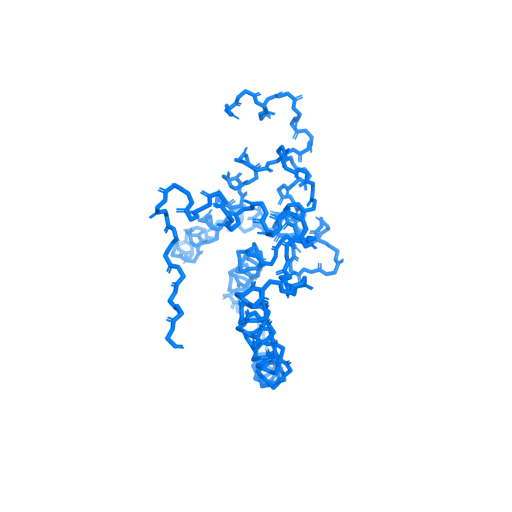. ILE A 1 86 ? 2.498 -5.296 -0.089 1.00 84.50 86 ILE A CA 1
ATOM 659 C C . ILE A 1 86 ? 2.387 -4.235 1.015 1.00 84.50 86 ILE A C 1
ATOM 661 O O . ILE A 1 86 ? 1.696 -4.441 2.010 1.00 84.50 86 ILE A O 1
ATOM 665 N N . VAL A 1 87 ? 3.019 -3.074 0.815 1.00 84.69 87 VAL A N 1
ATOM 666 C CA . VAL A 1 87 ? 3.015 -1.975 1.794 1.00 84.69 87 VAL A CA 1
ATOM 667 C C . VAL A 1 87 ? 1.605 -1.402 1.964 1.00 84.69 87 VAL A C 1
ATOM 669 O O . VAL A 1 87 ? 1.164 -1.173 3.090 1.00 84.69 87 VAL A O 1
ATOM 672 N N . SER A 1 88 ? 0.867 -1.231 0.865 1.00 88.38 88 SER A N 1
ATOM 673 C CA . SER A 1 88 ? -0.503 -0.706 0.901 1.00 88.38 88 SER A CA 1
ATOM 674 C C . SER A 1 88 ? -1.527 -1.684 1.484 1.00 88.38 88 SER A C 1
ATOM 676 O O . SER A 1 88 ? -2.544 -1.250 2.013 1.00 88.38 88 SER A O 1
ATOM 678 N N . ALA A 1 89 ? -1.269 -2.995 1.438 1.00 89.12 89 ALA A N 1
ATOM 679 C CA . ALA A 1 89 ? -2.088 -4.009 2.101 1.00 89.12 89 ALA A CA 1
ATOM 680 C C . ALA A 1 89 ? -1.772 -4.126 3.601 1.00 89.12 89 ALA A C 1
ATOM 682 O O . ALA A 1 89 ? -2.674 -4.331 4.410 1.00 89.12 89 ALA A O 1
ATOM 683 N N . LEU A 1 90 ? -0.506 -3.953 3.994 1.00 91.81 90 LEU A N 1
ATOM 684 C CA . LEU A 1 90 ? -0.083 -3.976 5.399 1.00 91.81 90 LEU A CA 1
ATOM 685 C C . LEU A 1 90 ? -0.747 -2.871 6.225 1.00 91.81 90 LEU A C 1
ATOM 687 O O . LEU A 1 90 ? -1.174 -3.117 7.352 1.00 91.81 90 LEU A O 1
ATOM 691 N N . PHE A 1 91 ? -0.868 -1.666 5.667 1.00 91.94 91 PHE A N 1
ATOM 692 C CA . PHE A 1 91 ? -1.412 -0.518 6.390 1.00 91.94 91 PHE A CA 1
ATOM 693 C C . PHE A 1 91 ? -2.830 -0.753 6.962 1.00 91.94 91 PHE A C 1
ATOM 695 O O . PHE A 1 91 ? -2.996 -0.652 8.181 1.00 91.94 91 PHE A O 1
ATOM 702 N N . PRO A 1 92 ? -3.846 -1.145 6.167 1.00 91.12 92 PRO A N 1
ATOM 703 C CA . PRO A 1 92 ? -5.181 -1.438 6.685 1.00 91.12 92 PRO A CA 1
ATOM 704 C C . PRO A 1 92 ? -5.238 -2.672 7.586 1.00 91.12 92 PRO A C 1
ATOM 706 O O . PRO A 1 92 ? -6.092 -2.712 8.466 1.00 91.12 92 PRO A O 1
ATOM 709 N N . VAL A 1 93 ? -4.344 -3.655 7.427 1.00 90.75 93 VAL A N 1
ATOM 710 C CA . VAL A 1 93 ? -4.274 -4.815 8.335 1.00 90.75 93 VAL A CA 1
ATOM 711 C C . VAL A 1 93 ? -3.880 -4.371 9.743 1.00 90.75 93 VAL A C 1
ATOM 713 O O . VAL A 1 93 ? -4.529 -4.754 10.717 1.00 90.75 93 VAL A O 1
ATOM 716 N N . LEU A 1 94 ? -2.859 -3.519 9.864 1.00 91.88 94 LEU A N 1
ATOM 717 C CA . LEU A 1 94 ? -2.444 -2.977 11.159 1.00 91.88 94 LEU A CA 1
ATOM 718 C C . LEU A 1 94 ? -3.528 -2.072 11.767 1.00 91.88 94 LEU A C 1
ATOM 720 O O . LEU A 1 94 ? -3.820 -2.183 12.958 1.00 91.88 94 LEU A O 1
ATOM 724 N N . L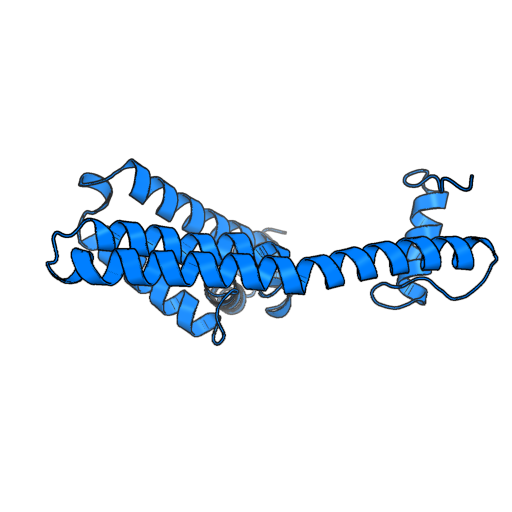EU A 1 95 ? -4.170 -1.224 10.950 1.00 89.94 95 LEU A N 1
ATOM 725 C CA . LEU A 1 95 ? -5.308 -0.411 11.391 1.00 89.94 95 LEU A CA 1
ATOM 726 C C . LEU A 1 95 ? -6.453 -1.298 11.897 1.00 89.94 95 LEU A C 1
ATOM 728 O O . LEU A 1 95 ? -6.977 -1.060 12.983 1.00 89.94 95 LEU A O 1
ATOM 732 N N . TYR A 1 96 ? -6.805 -2.352 11.160 1.00 88.06 96 TYR A N 1
ATOM 733 C CA . TYR A 1 96 ? -7.825 -3.316 11.564 1.00 88.06 96 TYR A CA 1
ATOM 734 C C . TYR A 1 96 ? -7.494 -3.967 12.909 1.00 88.06 96 TYR A C 1
ATOM 736 O O . TYR A 1 96 ? -8.359 -4.009 13.783 1.00 88.06 96 TYR A O 1
ATOM 744 N N . MET A 1 97 ? -6.249 -4.413 13.118 1.00 87.25 97 MET A N 1
ATOM 745 C CA . MET A 1 97 ? -5.828 -4.976 14.405 1.00 87.25 97 MET A CA 1
ATOM 746 C C . MET A 1 97 ? -6.006 -3.977 15.554 1.00 87.25 97 MET A C 1
ATOM 748 O O . MET A 1 97 ? -6.512 -4.358 16.608 1.00 87.25 97 MET A O 1
ATOM 752 N N . ALA A 1 98 ? -5.699 -2.694 15.336 1.00 87.50 98 ALA A N 1
ATOM 753 C CA . ALA A 1 98 ? -5.869 -1.651 16.351 1.00 87.50 98 ALA A CA 1
ATOM 754 C C . ALA A 1 98 ? -7.347 -1.430 16.722 1.00 87.50 98 ALA A C 1
ATOM 756 O O . ALA A 1 98 ? -7.689 -1.240 17.895 1.00 87.50 98 ALA A O 1
ATOM 757 N N . PHE A 1 99 ? -8.257 -1.516 15.745 1.00 81.81 99 PHE A N 1
ATOM 758 C CA . PHE A 1 99 ? -9.701 -1.513 16.008 1.00 81.81 99 PHE A CA 1
ATOM 759 C C . PHE A 1 99 ? -10.164 -2.798 16.699 1.00 81.81 99 PHE A C 1
ATOM 761 O O . PHE A 1 99 ? -11.011 -2.746 17.596 1.00 81.81 99 PHE A O 1
ATOM 768 N N . PHE A 1 100 ? -9.574 -3.940 16.345 1.00 79.25 100 PHE A N 1
ATOM 769 C CA . PHE A 1 100 ? -9.896 -5.237 16.925 1.00 79.25 100 PHE A CA 1
ATOM 770 C C . PHE A 1 100 ? -9.450 -5.379 18.385 1.00 79.25 100 PHE A C 1
ATOM 772 O O . PHE A 1 100 ? -9.855 -6.330 19.041 1.00 79.25 100 PHE A O 1
ATOM 779 N N . GLU A 1 101 ? -8.704 -4.448 18.974 1.00 76.56 101 GLU A N 1
ATOM 780 C CA . GLU A 1 101 ? -8.450 -4.467 20.422 1.00 76.56 101 GLU A CA 1
ATOM 781 C C . GLU A 1 101 ? -9.663 -4.026 21.255 1.00 76.56 101 GLU A C 1
ATOM 783 O O . GLU A 1 101 ? -9.848 -4.486 22.383 1.00 76.56 101 GLU A O 1
ATOM 788 N N . HIS A 1 102 ? -10.568 -3.203 20.714 1.00 72.31 102 HIS A N 1
ATOM 789 C CA . HIS A 1 102 ? -11.739 -2.733 21.468 1.00 72.31 102 HIS A CA 1
ATOM 790 C C . HIS A 1 102 ? -12.715 -3.876 21.725 1.00 72.31 102 HIS A C 1
ATOM 792 O O . HIS A 1 102 ? -13.178 -4.482 20.772 1.00 72.31 102 HIS A O 1
ATOM 798 N N . LYS A 1 103 ? -13.025 -4.223 22.981 1.00 62.34 103 LYS A N 1
ATOM 799 C CA . LYS A 1 103 ? -13.908 -5.356 23.327 1.00 62.34 103 LYS A CA 1
ATOM 800 C C . LYS A 1 103 ? -15.333 -5.152 22.784 1.00 62.34 103 LYS A C 1
ATOM 802 O O . LYS A 1 103 ? -16.170 -4.552 23.444 1.00 62.34 103 LYS A O 1
ATOM 807 N N . THR A 1 104 ? -15.604 -5.669 21.588 1.00 65.62 104 THR A N 1
ATOM 808 C CA . THR A 1 104 ? -16.920 -5.614 20.932 1.00 65.62 104 THR A CA 1
ATOM 809 C C . THR A 1 104 ? -17.509 -7.026 20.827 1.00 65.62 104 THR A C 1
ATOM 811 O O . THR A 1 104 ? -16.785 -7.948 20.440 1.00 65.62 104 THR A O 1
ATOM 814 N N . PRO A 1 105 ? -18.805 -7.236 21.131 1.00 64.94 105 PRO A N 1
ATOM 815 C CA . PRO A 1 105 ? -19.425 -8.569 21.141 1.00 64.94 105 PRO A CA 1
ATOM 816 C C . PRO A 1 105 ? -19.472 -9.257 19.763 1.00 64.94 105 PRO A C 1
ATOM 818 O O . PRO A 1 105 ? -19.432 -10.482 19.687 1.00 64.94 105 PRO A O 1
ATOM 821 N N . TRP A 1 106 ? -19.465 -8.498 18.661 1.00 67.81 106 TRP A N 1
ATOM 822 C CA . TRP A 1 106 ? -19.477 -9.037 17.290 1.00 67.81 106 TRP A CA 1
ATOM 823 C C . TRP A 1 106 ? -18.221 -9.825 16.881 1.00 67.81 106 TRP A C 1
ATOM 825 O O . TRP A 1 106 ? -18.258 -10.589 15.915 1.00 67.81 106 TRP A O 1
ATOM 835 N N . LYS A 1 107 ? -17.118 -9.717 17.631 1.00 66.00 107 LYS A N 1
ATOM 836 C CA . LYS A 1 107 ? -15.846 -10.385 17.307 1.00 66.00 107 LYS A CA 1
ATOM 837 C C . LYS A 1 107 ? -15.936 -11.906 17.238 1.00 66.00 107 LYS A C 1
ATOM 839 O O . LYS A 1 107 ? -15.205 -12.514 16.465 1.00 66.00 107 LYS A O 1
ATOM 844 N N . ARG A 1 108 ? -16.818 -12.521 18.033 1.00 67.94 108 ARG A N 1
ATOM 845 C CA . ARG A 1 108 ? -16.925 -13.985 18.143 1.00 67.94 108 ARG A CA 1
ATOM 846 C C . ARG A 1 108 ? -17.453 -14.641 16.863 1.00 67.94 108 ARG A C 1
ATOM 848 O O . ARG A 1 108 ? -17.116 -15.785 16.594 1.00 67.94 108 ARG A O 1
ATOM 855 N N . ILE A 1 109 ? -18.245 -13.907 16.081 1.00 73.06 109 ILE A N 1
ATOM 856 C CA . ILE A 1 109 ? -18.808 -14.368 14.803 1.00 73.06 109 ILE A CA 1
ATOM 857 C C . ILE A 1 109 ? -17.968 -13.837 13.636 1.00 73.06 109 ILE A C 1
ATOM 859 O O . ILE A 1 109 ? -17.687 -14.565 12.688 1.00 73.06 109 ILE A O 1
ATOM 863 N N . PHE A 1 110 ? -17.509 -12.586 13.726 1.00 75.69 110 PHE A N 1
ATOM 864 C CA . PHE A 1 110 ? -16.764 -11.946 12.644 1.00 75.69 110 PHE A CA 1
ATOM 865 C C . PHE A 1 110 ? -15.369 -12.554 12.440 1.00 75.69 110 PHE A C 1
ATOM 867 O O . PHE A 1 110 ? -14.947 -12.758 11.307 1.00 75.69 110 PHE A O 1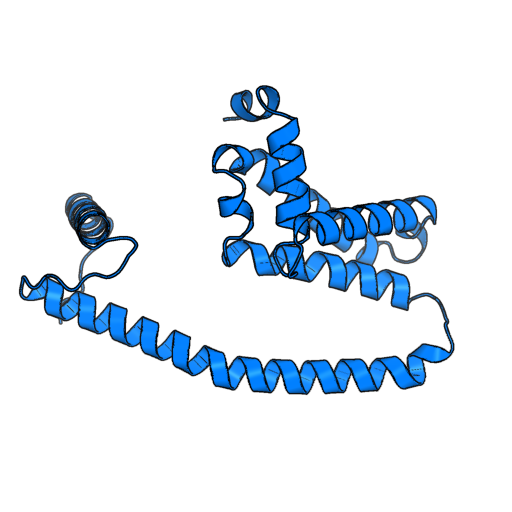
ATOM 874 N N . PHE A 1 111 ? -14.662 -12.904 13.521 1.00 75.69 111 PHE A N 1
ATOM 875 C CA . PHE A 1 111 ? -13.319 -13.485 13.439 1.00 75.69 111 PHE A CA 1
ATOM 876 C C . PHE A 1 111 ? -13.258 -14.815 12.664 1.00 75.69 111 PHE A C 1
ATOM 878 O O . PHE A 1 111 ? -12.482 -14.885 11.711 1.00 75.69 111 PHE A O 1
ATOM 885 N N . PRO A 1 112 ? -14.062 -15.855 12.985 1.00 80.62 112 PRO A N 1
ATOM 886 C CA . PRO A 1 112 ? -14.027 -17.103 12.222 1.00 80.62 112 PRO A CA 1
ATOM 887 C C . PRO A 1 112 ? -14.485 -16.915 10.770 1.00 80.62 112 PRO A C 1
ATOM 889 O O . PRO A 1 112 ? -13.927 -17.553 9.883 1.00 80.62 112 PRO A O 1
ATOM 892 N N . ALA A 1 113 ? -15.434 -16.009 10.504 1.00 80.94 113 ALA A N 1
ATOM 893 C CA . ALA A 1 113 ? -15.875 -15.706 9.143 1.00 80.94 113 ALA A CA 1
ATOM 894 C C . ALA A 1 113 ? -14.756 -15.066 8.300 1.00 80.94 113 ALA A C 1
ATOM 896 O O . ALA A 1 113 ? -14.501 -15.499 7.177 1.00 80.94 113 ALA A O 1
ATOM 897 N N . VAL A 1 114 ? -14.040 -14.082 8.856 1.00 80.94 114 VAL A N 1
ATOM 898 C CA . VAL A 1 114 ? -12.881 -13.456 8.198 1.00 80.94 114 VAL A CA 1
ATOM 899 C C . VAL A 1 114 ? -11.751 -14.462 8.007 1.00 80.94 114 VAL A C 1
ATOM 901 O O . VAL A 1 114 ? -11.135 -14.482 6.946 1.00 80.94 114 VAL A O 1
ATOM 904 N N . LEU A 1 115 ? -11.495 -15.324 8.993 1.00 81.75 115 LEU A N 1
ATOM 905 C CA . LEU A 1 115 ? -10.460 -16.352 8.899 1.00 81.75 115 LEU A CA 1
ATOM 906 C C . LEU A 1 115 ? -10.774 -17.376 7.799 1.00 81.75 115 LEU A C 1
ATOM 908 O O . LEU A 1 115 ? -9.903 -17.697 6.993 1.00 81.75 115 LEU A O 1
ATOM 912 N N . ALA A 1 116 ? -12.022 -17.848 7.728 1.00 84.38 116 ALA A N 1
ATOM 913 C CA . ALA A 1 116 ? -12.477 -18.747 6.672 1.00 84.38 116 ALA A CA 1
ATOM 914 C C . ALA A 1 116 ? -12.377 -18.080 5.291 1.00 84.38 116 ALA A C 1
ATOM 916 O O . ALA A 1 116 ? -11.854 -18.679 4.353 1.00 84.38 116 ALA A O 1
ATOM 917 N N . GLY A 1 117 ? -12.793 -16.814 5.183 1.00 85.44 117 GLY A N 1
ATOM 918 C CA . GLY A 1 117 ? -12.639 -16.023 3.962 1.00 85.44 117 GLY A CA 1
ATOM 919 C C . GLY A 1 117 ? -11.176 -15.858 3.546 1.00 85.44 117 GLY A C 1
ATOM 920 O O . GLY A 1 117 ? -10.847 -16.047 2.377 1.00 85.44 117 GLY A O 1
ATOM 921 N N . ALA A 1 118 ? -10.278 -15.584 4.496 1.00 84.50 118 ALA A N 1
ATOM 922 C CA . ALA A 1 118 ? -8.845 -15.473 4.244 1.00 84.50 118 ALA A CA 1
ATOM 923 C C . ALA A 1 118 ? -8.240 -16.804 3.772 1.00 84.50 118 ALA A C 1
ATOM 925 O O . ALA A 1 118 ? -7.432 -16.807 2.845 1.00 84.50 118 ALA A O 1
ATOM 926 N N . LEU A 1 119 ? -8.645 -17.933 4.360 1.00 88.06 119 LEU A N 1
ATOM 927 C CA . LEU A 1 119 ? -8.230 -19.270 3.927 1.00 88.06 119 LEU A CA 1
ATOM 928 C C . LEU A 1 119 ? -8.656 -19.550 2.483 1.00 88.06 119 LEU A C 1
ATOM 930 O O . LEU A 1 119 ? -7.817 -19.898 1.655 1.00 88.06 119 LEU A O 1
ATOM 934 N N . VAL A 1 120 ? -9.934 -19.334 2.163 1.00 89.25 120 VAL A N 1
ATOM 935 C CA . VAL A 1 120 ? -10.467 -19.531 0.805 1.00 89.25 120 VAL A CA 1
ATOM 936 C C . VAL A 1 120 ? -9.759 -18.618 -0.194 1.00 89.25 120 VAL A C 1
ATOM 938 O O . VAL A 1 120 ? -9.344 -19.076 -1.258 1.00 89.25 120 VAL A O 1
ATOM 941 N N . PHE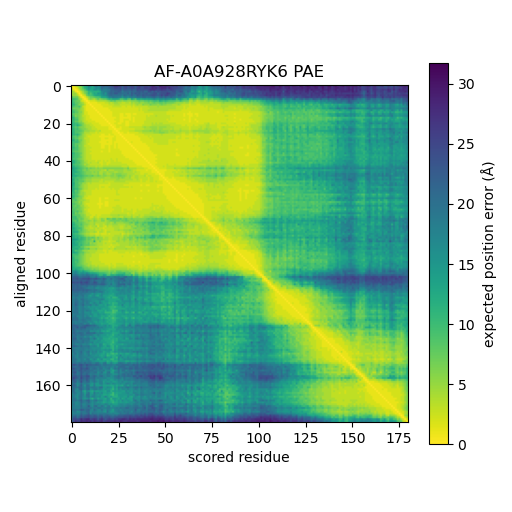 A 1 121 ? -9.561 -17.347 0.163 1.00 85.88 121 PHE A N 1
ATOM 942 C CA . PHE A 1 121 ? -8.849 -16.386 -0.672 1.00 85.88 121 PHE A CA 1
ATOM 943 C C . PHE A 1 121 ? -7.408 -16.827 -0.953 1.00 85.88 121 PHE A C 1
ATOM 945 O O . PHE A 1 121 ? -6.993 -16.828 -2.109 1.00 85.88 121 PHE A O 1
ATOM 952 N N . ASN A 1 122 ? -6.658 -17.251 0.069 1.00 84.88 122 ASN A N 1
ATOM 953 C CA . ASN A 1 122 ? -5.274 -17.702 -0.102 1.00 84.88 122 ASN A CA 1
ATOM 954 C C . ASN A 1 122 ? -5.182 -18.974 -0.954 1.00 84.88 122 ASN A C 1
ATOM 956 O O . ASN A 1 122 ? -4.304 -19.071 -1.808 1.00 84.88 122 ASN A O 1
ATOM 960 N N . ILE A 1 123 ? -6.101 -19.928 -0.770 1.00 87.94 123 ILE A N 1
ATOM 961 C CA . ILE A 1 123 ? -6.159 -21.142 -1.595 1.00 87.94 123 ILE A CA 1
ATOM 962 C C . ILE A 1 123 ? -6.445 -20.774 -3.056 1.00 87.94 123 ILE A C 1
ATOM 964 O O . ILE A 1 123 ? -5.740 -21.227 -3.957 1.00 87.94 123 ILE A O 1
ATOM 968 N N . HIS A 1 124 ? -7.436 -19.914 -3.296 1.00 87.81 124 HIS A N 1
ATOM 969 C CA . HIS A 1 124 ? -7.790 -19.472 -4.641 1.00 87.81 124 HIS A CA 1
ATOM 970 C C . HIS A 1 124 ? -6.649 -18.703 -5.321 1.00 87.81 124 HIS A C 1
ATOM 972 O O . HIS A 1 124 ? -6.312 -18.987 -6.471 1.00 87.81 124 HIS A O 1
ATOM 978 N N . ALA A 1 125 ? -6.021 -17.769 -4.602 1.00 81.56 125 ALA A N 1
ATOM 979 C CA . ALA A 1 125 ? -4.879 -17.005 -5.088 1.00 81.56 125 ALA A CA 1
ATOM 980 C C . ALA A 1 125 ? -3.699 -17.922 -5.433 1.00 81.56 125 ALA A C 1
ATOM 982 O O . ALA A 1 125 ? -3.110 -17.784 -6.503 1.00 81.56 125 ALA A O 1
ATOM 983 N N . ASN A 1 126 ? -3.402 -18.911 -4.584 1.00 84.50 126 ASN A N 1
ATOM 984 C CA . ASN A 1 126 ? -2.338 -19.876 -4.843 1.00 84.50 126 ASN A CA 1
ATOM 985 C C . ASN A 1 126 ? -2.597 -20.671 -6.132 1.00 84.50 126 ASN A C 1
ATOM 987 O O . ASN A 1 126 ? -1.712 -20.787 -6.975 1.00 84.50 126 ASN A O 1
ATOM 991 N N . ILE A 1 127 ? -3.822 -21.159 -6.342 1.00 83.94 127 ILE A N 1
ATOM 992 C CA . ILE A 1 127 ? -4.170 -21.905 -7.561 1.00 83.94 127 ILE A CA 1
ATOM 993 C C . ILE A 1 127 ? -4.057 -21.003 -8.798 1.00 83.94 127 ILE A C 1
ATOM 995 O O . ILE A 1 127 ? -3.418 -21.376 -9.776 1.00 83.94 127 ILE A O 1
ATOM 999 N N . MET A 1 128 ? -4.624 -19.795 -8.769 1.00 79.19 128 MET A N 1
ATOM 1000 C CA . MET A 1 128 ? -4.668 -18.922 -9.949 1.00 79.19 128 MET A CA 1
ATOM 1001 C C . MET A 1 128 ? -3.318 -18.285 -10.304 1.00 79.19 128 MET A C 1
ATOM 1003 O O . MET A 1 128 ? -3.001 -18.119 -11.486 1.00 79.19 128 MET A O 1
ATOM 1007 N N . GLU A 1 129 ? -2.520 -17.893 -9.311 1.00 78.00 129 GLU A N 1
ATOM 1008 C CA . GLU A 1 129 ? -1.286 -17.141 -9.555 1.00 78.00 129 GLU A CA 1
ATOM 1009 C C . GLU A 1 129 ? -0.064 -18.029 -9.785 1.00 78.00 129 GLU A C 1
ATOM 1011 O O . GLU A 1 129 ? 0.821 -17.640 -10.551 1.00 78.00 129 GLU A O 1
ATOM 1016 N N . THR A 1 130 ? -0.027 -19.250 -9.239 1.00 73.88 130 THR A N 1
ATOM 1017 C CA . THR A 1 130 ? 1.076 -20.191 -9.516 1.00 73.88 130 THR A CA 1
ATOM 1018 C C . THR A 1 130 ? 1.165 -20.548 -10.996 1.00 73.88 130 THR A C 1
ATOM 1020 O O . THR A 1 130 ? 2.266 -20.600 -11.551 1.00 73.88 130 THR A O 1
ATOM 1023 N N . HIS A 1 131 ? 0.027 -20.705 -11.677 1.00 73.81 131 HIS A N 1
ATOM 1024 C CA . HIS A 1 131 ? 0.000 -20.927 -13.123 1.00 73.81 131 HIS A CA 1
ATOM 1025 C C . HIS A 1 131 ? 0.558 -19.731 -13.904 1.00 73.81 131 HIS A C 1
ATOM 1027 O O . HIS A 1 131 ? 1.358 -19.914 -14.821 1.00 73.81 131 HIS A O 1
ATOM 1033 N N . LYS A 1 132 ? 0.203 -18.499 -13.519 1.00 78.75 132 LYS A N 1
ATOM 1034 C CA . LYS A 1 132 ? 0.709 -17.281 -14.175 1.00 78.75 132 LYS A CA 1
ATOM 1035 C C . LYS A 1 132 ? 2.208 -17.098 -13.954 1.00 78.75 132 LYS A C 1
ATOM 1037 O O . LYS A 1 132 ? 2.924 -16.816 -14.912 1.00 78.75 132 LYS A O 1
ATOM 1042 N N . ALA A 1 133 ? 2.685 -17.306 -12.727 1.00 79.00 133 ALA A N 1
ATOM 1043 C CA . ALA A 1 133 ? 4.103 -17.217 -12.395 1.00 79.00 133 ALA A CA 1
ATOM 1044 C C . ALA A 1 133 ? 4.923 -18.263 -13.164 1.00 79.00 133 ALA A C 1
ATOM 1046 O O . ALA A 1 133 ? 5.944 -17.931 -13.764 1.00 79.00 133 ALA A O 1
ATOM 1047 N N . ARG A 1 134 ? 4.443 -19.512 -13.227 1.00 80.19 134 ARG A N 1
ATOM 1048 C CA . ARG A 1 134 ? 5.109 -20.587 -13.974 1.00 80.19 134 ARG A CA 1
ATOM 1049 C C . ARG A 1 134 ? 5.137 -20.314 -15.478 1.00 80.19 134 ARG A C 1
ATOM 1051 O O . ARG A 1 134 ? 6.179 -20.502 -16.103 1.00 80.19 134 ARG A O 1
ATOM 1058 N N . ASN A 1 135 ? 4.033 -19.827 -16.043 1.00 83.44 135 ASN A N 1
ATOM 1059 C CA . ASN A 1 135 ? 3.959 -19.458 -17.456 1.00 83.44 135 ASN A CA 1
ATOM 1060 C C . ASN A 1 135 ? 4.884 -18.283 -17.788 1.00 83.44 135 ASN A C 1
ATOM 1062 O O . ASN A 1 135 ? 5.542 -18.307 -18.823 1.00 83.44 135 ASN A O 1
ATOM 1066 N N . LEU A 1 136 ? 4.976 -17.277 -16.913 1.00 82.25 136 LEU A N 1
ATOM 1067 C CA . LEU A 1 136 ? 5.893 -16.156 -17.105 1.00 82.25 136 LEU A CA 1
ATOM 1068 C C . LEU A 1 136 ? 7.352 -16.624 -17.082 1.00 82.25 136 LEU A C 1
ATOM 1070 O O . LEU A 1 136 ? 8.106 -16.280 -17.988 1.00 82.25 136 LEU A O 1
ATOM 1074 N N . SER A 1 137 ? 7.734 -17.451 -16.104 1.00 81.12 137 SER A N 1
ATOM 1075 C CA . SER A 1 137 ? 9.079 -18.033 -16.040 1.00 81.12 137 SER A CA 1
ATOM 1076 C C . SER A 1 137 ? 9.406 -18.833 -17.300 1.00 81.12 137 SER A C 1
ATOM 1078 O O . SER A 1 137 ? 10.469 -18.641 -17.884 1.00 81.12 137 SER A O 1
ATOM 1080 N N . TYR A 1 138 ? 8.471 -19.666 -17.767 1.00 83.88 138 TYR A N 1
ATOM 1081 C CA . TYR A 1 138 ? 8.632 -20.425 -19.006 1.00 83.88 138 TYR A CA 1
ATOM 1082 C C . TYR A 1 138 ? 8.822 -19.510 -20.223 1.00 83.88 138 TYR A C 1
ATOM 1084 O O . TYR A 1 138 ? 9.770 -19.693 -20.981 1.00 83.88 138 TYR A O 1
ATOM 1092 N N . LEU A 1 139 ? 7.979 -18.483 -20.377 1.00 83.81 139 LEU A N 1
ATOM 1093 C CA . LEU A 1 139 ? 8.069 -17.516 -21.476 1.00 83.81 139 LEU A CA 1
ATOM 1094 C C . LEU A 1 139 ? 9.380 -16.727 -21.468 1.00 83.81 139 LEU A C 1
ATOM 1096 O O . LEU A 1 139 ? 9.911 -16.439 -22.534 1.00 83.81 139 LEU A O 1
ATOM 1100 N N . LEU A 1 140 ? 9.901 -16.371 -20.293 1.00 83.31 140 LEU A N 1
ATOM 1101 C CA . LEU A 1 140 ? 11.181 -15.675 -20.174 1.00 83.31 140 LEU A CA 1
ATOM 1102 C C . LEU A 1 140 ? 12.353 -16.600 -20.522 1.00 83.31 140 LEU A C 1
ATOM 1104 O O . LEU A 1 140 ? 13.268 -16.183 -21.226 1.00 83.31 140 LEU A O 1
ATOM 1108 N N . THR A 1 141 ? 12.320 -17.860 -20.075 1.00 83.00 141 THR A N 1
ATOM 1109 C CA . THR A 1 141 ? 13.362 -18.844 -20.405 1.00 83.00 141 THR A CA 1
ATOM 1110 C C . THR A 1 141 ? 13.359 -19.200 -21.890 1.00 83.00 141 THR A C 1
ATOM 1112 O O . THR A 1 141 ? 14.410 -19.159 -22.524 1.00 83.00 141 THR A O 1
ATOM 1115 N N . GLU A 1 142 ? 12.198 -19.511 -22.468 1.00 84.38 142 GLU A N 1
ATOM 1116 C CA . GLU A 1 142 ? 12.079 -19.768 -23.906 1.00 84.38 142 GLU A CA 1
ATOM 1117 C C . GLU A 1 142 ? 12.420 -18.518 -24.719 1.00 84.38 142 GLU A C 1
ATOM 1119 O O . GLU A 1 142 ? 13.224 -18.590 -25.644 1.00 84.38 142 GLU A O 1
ATOM 1124 N N . GLY A 1 143 ? 11.906 -17.350 -24.326 1.00 85.25 143 GLY A N 1
ATOM 1125 C CA . GLY A 1 143 ? 12.222 -16.078 -24.973 1.00 85.25 143 GLY A CA 1
ATOM 1126 C C . GLY A 1 143 ? 13.726 -15.797 -25.026 1.00 85.25 143 GLY A C 1
ATOM 1127 O O . GLY A 1 143 ? 14.220 -15.347 -26.055 1.00 85.25 143 GLY A O 1
ATOM 1128 N N . MET A 1 144 ? 14.470 -16.133 -23.970 1.00 84.06 144 MET A N 1
ATOM 1129 C CA . MET A 1 144 ? 15.934 -16.032 -23.946 1.00 84.06 144 MET A CA 1
ATOM 1130 C C . MET A 1 144 ? 16.634 -17.047 -24.859 1.00 84.06 144 MET A C 1
ATOM 1132 O O . MET A 1 144 ? 17.617 -16.690 -25.506 1.00 84.06 144 MET A O 1
ATOM 1136 N N . LYS A 1 145 ? 16.148 -18.293 -24.939 1.00 84.94 145 LYS A N 1
ATOM 1137 C CA . LYS A 1 145 ? 16.719 -19.321 -25.831 1.00 84.94 145 LYS A CA 1
ATOM 1138 C C . LYS A 1 145 ? 16.565 -18.943 -27.302 1.00 84.94 145 LYS A C 1
ATOM 1140 O O . LYS A 1 145 ? 17.534 -18.987 -28.048 1.00 84.94 145 LYS A O 1
ATOM 1145 N N . TRP A 1 146 ? 15.368 -18.522 -27.701 1.00 83.75 146 TRP A N 1
ATOM 1146 C CA . TRP A 1 146 ? 15.092 -18.056 -29.061 1.00 83.75 146 TRP A CA 1
ATOM 1147 C C . TRP A 1 146 ? 15.873 -16.778 -29.400 1.00 83.75 146 TRP A C 1
ATOM 1149 O O . TRP A 1 146 ? 16.358 -16.613 -30.518 1.00 83.75 146 TRP A O 1
ATOM 1159 N N . TRP A 1 147 ? 16.090 -15.898 -28.421 1.00 87.38 147 TRP A N 1
ATOM 1160 C CA . TRP A 1 147 ? 16.904 -14.704 -28.629 1.00 87.38 147 TRP A CA 1
ATOM 1161 C C . TRP A 1 147 ? 18.370 -15.068 -28.886 1.00 87.38 147 TRP A C 1
ATOM 1163 O O . TRP A 1 147 ? 19.014 -14.471 -29.746 1.00 87.38 147 TRP A O 1
ATOM 1173 N N . ALA A 1 148 ? 18.873 -16.111 -28.218 1.00 83.25 148 ALA A N 1
ATOM 1174 C CA . ALA A 1 148 ? 20.210 -16.653 -28.458 1.00 83.25 148 ALA A CA 1
ATOM 1175 C C . ALA A 1 148 ? 20.401 -17.156 -29.897 1.00 83.25 148 ALA A C 1
ATOM 1177 O O . ALA A 1 148 ? 21.500 -17.062 -30.438 1.00 83.25 148 ALA A O 1
ATOM 1178 N N . THR A 1 149 ? 19.336 -17.657 -30.533 1.00 84.50 149 THR A N 1
ATOM 1179 C CA . THR A 1 149 ? 19.354 -18.087 -31.940 1.00 84.50 149 THR A CA 1
ATOM 1180 C C . THR A 1 149 ? 19.146 -16.930 -32.925 1.00 84.50 149 THR A C 1
ATOM 1182 O O . THR A 1 149 ? 19.001 -17.166 -34.120 1.00 84.50 149 THR A O 1
ATOM 1185 N N . GLY A 1 150 ? 19.106 -15.681 -32.446 1.00 80.06 150 GLY A N 1
ATOM 1186 C CA . GLY A 1 150 ? 18.888 -14.482 -33.260 1.00 80.06 150 GLY A CA 1
ATOM 1187 C C . GLY A 1 150 ? 17.417 -14.144 -33.515 1.00 80.06 150 GLY A C 1
ATOM 1188 O O . GLY A 1 150 ? 17.135 -13.247 -34.309 1.00 80.06 150 GLY A O 1
ATOM 1189 N N . ALA A 1 151 ? 16.472 -14.831 -32.863 1.00 81.06 151 ALA A N 1
ATOM 1190 C CA . ALA A 1 151 ? 15.050 -14.586 -33.064 1.00 81.06 151 ALA A CA 1
ATOM 1191 C C . ALA A 1 151 ? 14.520 -13.424 -32.190 1.00 81.06 151 ALA A C 1
ATOM 1193 O O . ALA A 1 151 ? 14.957 -13.223 -31.052 1.00 81.06 151 ALA A O 1
ATOM 1194 N N . PRO A 1 152 ? 13.534 -12.663 -32.689 1.00 76.88 152 PRO A N 1
ATOM 1195 C CA . PRO A 1 152 ? 12.865 -11.597 -31.949 1.00 76.88 152 PRO A CA 1
ATOM 1196 C C . PRO A 1 152 ? 11.879 -12.157 -30.901 1.00 76.88 152 PRO A C 1
ATOM 1198 O O . PRO A 1 152 ? 10.683 -12.254 -31.151 1.00 76.88 152 PRO A O 1
ATOM 1201 N N . SER A 1 153 ? 12.370 -12.568 -29.726 1.00 79.81 153 SER A N 1
ATOM 1202 C CA . SER A 1 153 ? 11.563 -13.321 -28.738 1.00 79.81 153 SER A CA 1
ATOM 1203 C C . SER A 1 153 ? 11.592 -12.788 -27.301 1.00 79.81 153 SER A C 1
ATOM 1205 O O . SER A 1 153 ? 10.939 -13.354 -26.420 1.00 79.81 153 SER A O 1
ATOM 1207 N N . LEU A 1 154 ? 12.334 -11.708 -27.034 1.00 81.56 154 LEU A N 1
ATOM 1208 C CA . LEU A 1 154 ? 12.383 -11.098 -25.704 1.00 81.56 154 LEU A CA 1
ATOM 1209 C C . LEU A 1 154 ? 11.068 -10.389 -25.370 1.00 81.56 154 LEU A C 1
ATOM 1211 O O . LEU A 1 154 ? 10.519 -9.639 -26.174 1.00 81.56 154 LEU A O 1
ATOM 1215 N N . LYS A 1 155 ? 10.602 -10.576 -24.135 1.00 73.50 155 LYS A N 1
ATOM 1216 C CA . LYS A 1 155 ? 9.450 -9.865 -23.578 1.00 73.50 155 LYS A CA 1
ATOM 1217 C C . LYS A 1 155 ? 9.928 -8.968 -22.440 1.00 73.50 155 LYS A C 1
ATOM 1219 O O . LYS A 1 155 ? 10.388 -9.535 -21.454 1.00 73.50 155 LYS A O 1
ATOM 1224 N N . TYR A 1 156 ? 9.817 -7.634 -22.591 1.00 64.38 156 TYR A N 1
ATOM 1225 C CA . TYR A 1 156 ? 9.625 -6.601 -21.537 1.00 64.38 156 TYR A CA 1
ATOM 1226 C C . TYR A 1 156 ? 10.291 -5.238 -21.857 1.00 64.38 156 TYR A C 1
ATOM 1228 O O . TYR A 1 156 ? 11.502 -5.210 -22.061 1.00 64.38 156 TYR A O 1
ATOM 1236 N N . PRO A 1 157 ? 9.605 -4.083 -21.706 1.00 62.81 157 PRO A N 1
ATOM 1237 C CA . PRO A 1 157 ? 8.173 -3.813 -21.920 1.00 62.81 157 PRO A CA 1
ATOM 1238 C C . PRO A 1 157 ? 7.797 -3.936 -23.405 1.00 62.81 157 PRO A C 1
ATOM 1240 O O . PRO A 1 157 ? 6.702 -4.365 -23.747 1.00 62.81 157 PRO A O 1
ATOM 1243 N N . ASP A 1 158 ? 8.760 -3.647 -24.267 1.00 79.06 158 ASP A N 1
ATOM 1244 C CA . ASP A 1 158 ? 8.772 -3.830 -25.707 1.00 79.06 158 ASP A CA 1
ATOM 1245 C C . ASP A 1 158 ? 10.066 -4.564 -26.089 1.00 79.06 158 ASP A C 1
ATOM 1247 O O . ASP A 1 158 ? 11.052 -4.565 -25.344 1.00 79.06 158 ASP A O 1
ATOM 1251 N N . GLN A 1 159 ? 10.057 -5.243 -27.230 1.00 82.56 159 GLN A N 1
ATOM 1252 C CA . GLN A 1 159 ? 11.170 -6.098 -27.632 1.00 82.56 159 GLN A CA 1
ATOM 1253 C C . GLN A 1 159 ? 12.463 -5.303 -27.882 1.00 82.56 159 GLN A C 1
ATOM 1255 O O . GLN A 1 159 ? 13.555 -5.798 -27.595 1.00 82.56 159 GLN A O 1
ATOM 1260 N N . GLU A 1 160 ? 12.356 -4.075 -28.393 1.00 83.12 160 GLU A N 1
ATOM 1261 C CA . GLU A 1 160 ? 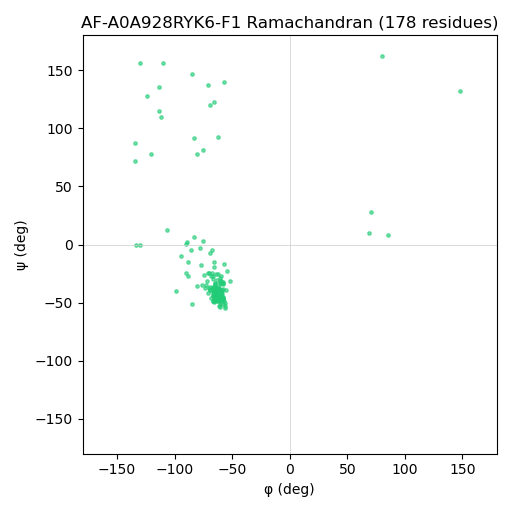13.513 -3.223 -28.676 1.00 83.12 160 GLU A CA 1
ATOM 1262 C C . GLU A 1 160 ? 14.198 -2.767 -27.389 1.00 83.12 160 GLU A C 1
ATOM 1264 O O . GLU A 1 160 ? 15.416 -2.898 -27.253 1.00 83.12 160 GLU A O 1
ATOM 1269 N N . THR A 1 161 ? 13.427 -2.305 -26.406 1.00 83.31 161 THR A N 1
ATOM 1270 C CA . THR A 1 161 ? 13.933 -1.930 -25.086 1.00 83.31 161 THR A CA 1
ATOM 1271 C C . THR A 1 161 ? 14.519 -3.133 -24.363 1.00 83.31 161 THR A C 1
ATOM 1273 O O . THR A 1 161 ? 15.609 -3.011 -23.800 1.00 83.31 161 THR A O 1
ATOM 1276 N N . ALA A 1 162 ? 13.856 -4.295 -24.420 1.00 84.69 162 ALA A N 1
ATOM 1277 C CA . ALA A 1 162 ? 14.375 -5.533 -23.842 1.00 84.69 162 ALA A CA 1
ATOM 1278 C C . ALA A 1 162 ? 15.757 -5.868 -24.417 1.00 84.69 162 ALA A C 1
ATOM 1280 O O . ALA A 1 162 ? 16.714 -6.092 -23.673 1.00 84.69 162 ALA A O 1
ATOM 1281 N N . ASN A 1 163 ? 15.870 -5.846 -25.748 1.00 87.75 163 ASN A N 1
ATOM 1282 C CA . ASN A 1 163 ? 17.103 -6.149 -26.461 1.00 87.75 163 ASN A CA 1
ATOM 1283 C C . ASN A 1 163 ? 18.204 -5.129 -26.145 1.00 87.75 163 ASN A C 1
ATOM 1285 O O . ASN A 1 163 ? 19.333 -5.513 -25.845 1.00 87.75 163 ASN A O 1
ATOM 1289 N N . ARG A 1 164 ? 17.875 -3.831 -26.144 1.00 88.81 164 ARG A N 1
ATOM 1290 C CA . ARG A 1 164 ? 18.816 -2.753 -25.814 1.00 88.81 164 ARG A CA 1
ATOM 1291 C C . ARG A 1 164 ? 19.398 -2.931 -24.415 1.00 88.81 164 ARG A C 1
ATOM 1293 O O . ARG A 1 164 ? 20.618 -2.933 -24.268 1.00 88.81 164 ARG A O 1
ATOM 1300 N N . ILE A 1 165 ? 18.540 -3.118 -23.409 1.00 87.62 165 ILE A N 1
ATOM 1301 C CA . ILE A 1 165 ? 18.961 -3.303 -22.013 1.00 87.62 165 ILE A CA 1
ATOM 1302 C C . ILE A 1 165 ? 19.839 -4.551 -21.880 1.00 87.62 165 ILE A C 1
ATOM 1304 O O . ILE A 1 165 ? 20.876 -4.508 -21.215 1.00 87.62 165 ILE A O 1
ATOM 1308 N N . LEU A 1 166 ? 19.447 -5.658 -22.516 1.00 87.81 166 LEU A N 1
ATOM 1309 C CA . LEU A 1 166 ? 20.168 -6.925 -22.426 1.00 87.81 166 LEU A CA 1
ATOM 1310 C C . LEU A 1 166 ? 21.559 -6.836 -23.069 1.00 87.81 166 LEU A C 1
ATOM 1312 O O . LEU A 1 166 ? 22.552 -7.176 -22.427 1.00 87.81 166 LEU A O 1
ATOM 1316 N N . VAL A 1 167 ? 21.654 -6.312 -24.295 1.00 89.31 167 VAL A N 1
ATOM 1317 C CA . VAL A 1 167 ? 22.930 -6.118 -25.004 1.00 89.31 167 VAL A CA 1
ATOM 1318 C C . VAL A 1 167 ? 23.842 -5.164 -24.238 1.00 89.31 167 VAL A C 1
ATOM 1320 O O . VAL A 1 167 ? 25.037 -5.426 -24.099 1.00 89.31 167 VAL A O 1
ATOM 1323 N N . GLU A 1 168 ? 23.300 -4.070 -23.707 1.00 92.81 168 G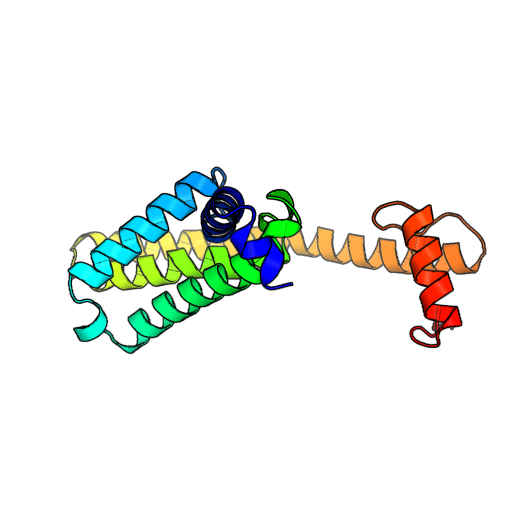LU A N 1
ATOM 1324 C CA . GLU A 1 168 ? 24.064 -3.120 -22.901 1.00 92.81 168 GLU A CA 1
ATOM 1325 C C . GLU A 1 168 ? 24.580 -3.748 -21.598 1.00 92.81 168 GLU A C 1
ATOM 1327 O O . GLU A 1 168 ? 25.742 -3.558 -21.234 1.00 92.81 168 GLU A O 1
ATOM 1332 N N . SER A 1 169 ? 23.763 -4.566 -20.934 1.00 88.69 169 SER A N 1
ATOM 1333 C CA . SER A 1 169 ? 24.158 -5.290 -19.720 1.00 88.69 169 SER A CA 1
ATOM 1334 C C . SER A 1 169 ? 25.266 -6.312 -19.990 1.00 88.69 169 SER A C 1
ATOM 1336 O O . SER A 1 169 ? 26.167 -6.463 -19.162 1.00 88.69 169 SER A O 1
ATOM 1338 N N . ILE A 1 170 ? 25.236 -6.972 -21.154 1.00 90.56 170 ILE A N 1
ATOM 1339 C CA . ILE A 1 170 ? 26.291 -7.895 -21.603 1.00 90.56 170 ILE A CA 1
ATOM 1340 C C . ILE A 1 170 ? 27.586 -7.130 -21.880 1.00 90.56 170 ILE A C 1
ATOM 1342 O O . ILE A 1 170 ? 28.638 -7.502 -21.363 1.00 90.56 170 ILE A O 1
ATOM 1346 N N . LYS A 1 171 ? 27.517 -6.027 -22.639 1.00 93.00 171 LYS A N 1
ATOM 1347 C CA . LYS A 1 171 ? 28.684 -5.180 -22.946 1.00 93.00 171 LYS A CA 1
ATOM 1348 C C . LYS A 1 171 ? 29.361 -4.643 -21.686 1.00 93.00 171 LYS A C 1
ATOM 1350 O O . LYS A 1 171 ? 30.582 -4.577 -21.628 1.00 93.00 171 LYS A O 1
ATOM 1355 N N . ARG A 1 172 ? 28.573 -4.280 -20.672 1.00 92.50 172 ARG A N 1
ATOM 1356 C CA . ARG A 1 172 ? 29.065 -3.790 -19.375 1.00 92.50 172 ARG A CA 1
ATOM 1357 C C . ARG A 1 172 ? 29.569 -4.906 -18.448 1.00 92.50 172 ARG A C 1
ATOM 1359 O O . ARG A 1 172 ? 30.017 -4.611 -17.346 1.00 92.50 172 ARG 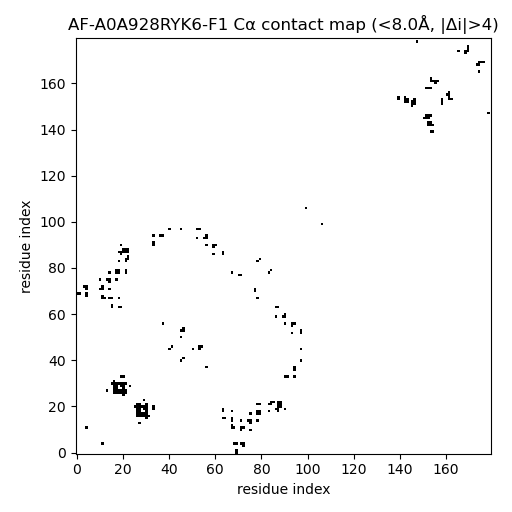A O 1
ATOM 1366 N N . GLY A 1 173 ? 29.462 -6.175 -18.845 1.00 89.12 173 GLY A N 1
ATOM 1367 C CA . GLY A 1 173 ? 29.848 -7.323 -18.020 1.00 89.12 173 GLY A CA 1
ATOM 1368 C C . GLY A 1 173 ? 28.948 -7.568 -16.802 1.00 89.12 173 GLY A C 1
ATOM 1369 O O . GLY A 1 173 ? 29.288 -8.397 -15.961 1.00 89.12 173 GLY A O 1
ATOM 1370 N N . ILE A 1 174 ? 27.804 -6.879 -16.711 1.00 90.25 174 ILE A N 1
ATOM 1371 C CA . ILE A 1 174 ? 26.823 -7.003 -15.618 1.00 90.25 174 ILE A CA 1
ATOM 1372 C C . ILE A 1 174 ? 26.066 -8.329 -15.736 1.00 90.25 174 ILE A C 1
ATOM 1374 O O . ILE A 1 174 ? 25.730 -8.955 -14.734 1.00 90.25 174 ILE A O 1
ATOM 1378 N N . TYR A 1 175 ? 25.808 -8.764 -16.970 1.00 83.69 175 TYR A N 1
ATOM 1379 C CA . TYR A 1 175 ? 25.100 -10.000 -17.266 1.00 83.69 175 TYR A CA 1
ATOM 1380 C C . TYR A 1 175 ? 25.947 -10.895 -18.168 1.00 83.69 175 TYR A C 1
ATOM 1382 O O . TYR A 1 175 ? 26.403 -10.472 -19.228 1.00 83.69 175 TYR A O 1
ATOM 1390 N N . LYS A 1 176 ? 26.139 -12.150 -17.757 1.00 84.38 176 LYS A N 1
ATOM 1391 C CA . LYS A 1 176 ? 26.747 -13.197 -18.583 1.00 84.38 176 LYS A CA 1
ATOM 1392 C C . LYS A 1 176 ? 25.661 -14.217 -18.908 1.00 84.38 176 LYS A C 1
ATOM 1394 O O . LYS A 1 176 ? 25.223 -14.913 -17.990 1.00 84.38 176 LYS A O 1
ATOM 1399 N N . PRO A 1 177 ? 25.191 -14.302 -20.160 1.00 75.94 177 PRO A N 1
ATOM 1400 C CA . PRO A 1 177 ? 24.169 -15.270 -20.503 1.00 75.94 177 PRO A CA 1
ATOM 1401 C C . PRO A 1 177 ? 24.741 -16.685 -20.362 1.00 75.94 177 PRO A C 1
ATOM 1403 O O . PRO A 1 177 ? 25.757 -17.030 -20.964 1.00 75.94 177 PRO A O 1
ATOM 1406 N N . GLY A 1 178 ? 24.100 -17.496 -19.524 1.00 67.12 178 GLY A N 1
ATOM 1407 C CA . GLY A 1 178 ? 24.431 -18.905 -19.353 1.00 67.12 178 GLY A CA 1
ATOM 1408 C C . GLY A 1 178 ? 23.813 -19.725 -20.477 1.00 67.12 178 GLY A C 1
ATOM 1409 O O . GLY A 1 178 ? 22.778 -20.348 -20.271 1.00 67.12 178 GLY A O 1
ATOM 1410 N N . PHE A 1 179 ? 24.414 -19.698 -21.663 1.00 62.12 179 PHE A N 1
ATOM 1411 C CA . PHE A 1 179 ? 24.052 -20.618 -22.738 1.00 62.12 179 PHE A CA 1
ATOM 1412 C C . PHE A 1 179 ? 24.794 -21.940 -22.500 1.00 62.12 179 PHE A C 1
ATOM 1414 O O . PHE A 1 179 ? 25.962 -22.078 -22.860 1.00 62.12 179 PHE A O 1
ATOM 1421 N N . ARG A 1 180 ? 24.142 -22.865 -21.791 1.00 48.44 180 ARG A N 1
ATOM 1422 C CA . ARG A 1 180 ? 24.486 -24.291 -21.788 1.00 48.44 180 ARG A CA 1
ATOM 1423 C C . ARG A 1 180 ? 23.459 -25.040 -22.614 1.00 48.44 180 ARG A C 1
ATOM 1425 O O . ARG A 1 180 ? 22.265 -24.690 -22.480 1.00 48.44 180 ARG A O 1
#

Solvent-accessible surface area (backbone atoms only — not comparable to full-atom values): 9845 Å² total; per-residue (Å²): 117,77,66,66,48,72,76,43,54,67,52,30,53,53,24,32,26,25,26,44,10,36,64,46,101,53,19,47,63,45,14,49,51,53,52,52,52,50,51,53,41,56,76,70,44,38,58,76,76,44,47,70,62,40,51,52,46,50,50,47,53,50,50,45,48,54,50,18,60,77,43,33,91,64,42,66,70,59,34,58,38,78,85,42,29,61,61,17,49,49,47,57,51,48,53,49,52,64,59,66,65,57,94,55,86,64,51,79,61,49,49,60,52,51,51,51,50,50,51,53,48,52,53,52,49,51,62,61,47,50,56,53,54,52,51,50,52,49,50,53,54,50,14,50,54,42,36,74,75,73,42,98,40,50,85,45,98,43,50,66,60,30,49,51,54,52,54,50,32,40,76,70,66,77,43,79,86,84,85,124

pLDDT: mean 84.12, std 10.4, range [45.28, 96.0]

Mean predicted aligned error: 10.63 Å

Sequence (180 aa):
MAEAVFEEPVNTIRYFFTLAGASFPFPFLAGLVFAALFIVLTLKGHYRKNPALYCGIVYVFLTVAATSLARSGLGIEGALSSRYKIVSALFPVLLYMAFFEHKTPWKRIFFPAVLAGALVFNIHANIMETHKARNLSYLLTEGMKWWATGAPSLKYPDQETANRILVESIKRGIYKPGFR